Protein AF-A0AAD3CLT8-F1 (afdb_monomer_lite)

Organism: NCBI:txid426638

Foldseek 3Di:
DDDDDDPVPPPPPPPPPDPPWDWDADPQRDIATNPWDWDFDDPQKDFPDPSDGTATDQLDPSDPDPWGFAARRSPFIFPEFQEDDPPDDSVLRNLGTARQFYQPHRDYQDPVRDDDRPATDHDPQFDDSRSHYGPPGDMDRRPPPPPPCPVVVVVVVVVVVVVVVVVVVVVVVVVVVPPPPDDDDDDDDDDDDD

Sequence (194 aa):
MKSYLPIAFLFTILSKLSSAQATKTCPDGNICYNGSICTKIDNGYTSKIEGRQYRCDCSYELTSGSDFYAGYGCEFAAEDYCYDGVYATTEEKSNAICTNGKCIENIYAEEDGKFEFKGCECEDGYEGDFCEFEAGKGIIKKNKKNTSGRDFAIALPVVGLVVVGAFYWNKRRKSSSQNDSSPAVEMKEEAEII

Radius of gyration: 36.59 Å; chains: 1; bounding box: 72×125×84 Å

Secondary structure (DSSP, 8-state):
------GGGSSSSSTT-------EE-TTS-EE-TT-EEEE--TTEE-SSTT--EEEETT---SSSS--EESSSS-EEPSEE-B--TT--HHHHHTSEESSEEESSPBP--TT-------EEEPTTEESSSS-EETTTS-EE-------GGGHHHHHHHHHHHHHHHHHHHHHHHHHTTS--PPP----------

pLDDT: mean 78.8, std 15.63, range [43.66, 97.69]

InterPro domains:
  IPR000742 EGF-like domain [PS00022] (120-131)
  IPR000742 EGF-like domain [PS01186] (120-131)

Structure (mmCIF, N/CA/C/O backbone):
data_AF-A0AAD3CLT8-F1
#
_entry.id   AF-A0AAD3CLT8-F1
#
loop_
_atom_site.group_PDB
_atom_site.id
_atom_site.type_symbol
_atom_site.label_atom_id
_atom_site.label_alt_id
_atom_site.label_comp_id
_atom_site.label_asym_id
_atom_site.label_entity_id
_atom_site.label_seq_id
_atom_site.pdbx_PDB_ins_code
_atom_site.Cartn_x
_atom_site.Cartn_y
_atom_site.Cartn_z
_atom_site.occupancy
_atom_site.B_iso_or_equiv
_atom_site.auth_seq_id
_atom_site.auth_comp_id
_atom_site.auth_asym_id
_atom_site.auth_atom_id
_atom_site.pdbx_PDB_model_num
ATOM 1 N N . MET A 1 1 ? 36.451 -52.757 -9.669 1.00 43.66 1 MET A N 1
ATOM 2 C CA . MET A 1 1 ? 35.640 -51.665 -10.247 1.00 43.66 1 MET A CA 1
ATOM 3 C C . MET A 1 1 ? 35.416 -50.648 -9.136 1.00 43.66 1 MET A C 1
ATOM 5 O O . MET A 1 1 ? 34.889 -51.033 -8.103 1.00 43.66 1 MET A O 1
ATOM 9 N N . LYS A 1 2 ? 35.962 -49.430 -9.260 1.00 46.72 2 LYS A N 1
ATOM 10 C CA . LYS A 1 2 ? 35.893 -48.381 -8.227 1.00 46.72 2 LYS A CA 1
ATOM 11 C C . LYS A 1 2 ? 34.712 -47.463 -8.542 1.00 46.72 2 LYS A C 1
ATOM 13 O O . LYS A 1 2 ? 34.748 -46.760 -9.546 1.00 46.72 2 LYS A O 1
ATOM 18 N N . SER A 1 3 ? 33.680 -47.510 -7.707 1.00 51.34 3 SER A N 1
ATOM 19 C CA . SER A 1 3 ? 32.488 -46.667 -7.814 1.00 51.34 3 SER A CA 1
ATOM 20 C C . SER A 1 3 ? 32.762 -45.312 -7.164 1.00 51.34 3 SER A C 1
ATOM 22 O O . SER A 1 3 ? 32.888 -45.224 -5.945 1.00 51.34 3 SER A O 1
ATOM 24 N N . TYR A 1 4 ? 32.884 -44.265 -7.975 1.00 57.53 4 TYR A N 1
ATOM 25 C CA . TYR A 1 4 ? 32.964 -42.883 -7.507 1.00 57.53 4 TYR A CA 1
ATOM 26 C C . TYR A 1 4 ? 31.539 -42.327 -7.398 1.00 57.53 4 TYR A C 1
ATOM 28 O O . TYR A 1 4 ? 30.887 -42.105 -8.415 1.00 57.53 4 TYR A O 1
ATOM 36 N N . LEU A 1 5 ? 31.041 -42.129 -6.173 1.00 56.72 5 LEU A N 1
ATOM 37 C CA . LEU A 1 5 ? 29.837 -41.326 -5.943 1.00 56.72 5 LEU A CA 1
ATOM 38 C C . LEU A 1 5 ? 30.188 -39.840 -6.154 1.00 56.72 5 LEU A C 1
ATOM 40 O O . LEU A 1 5 ? 31.156 -39.366 -5.551 1.00 56.72 5 LEU A O 1
ATOM 44 N N . PRO A 1 6 ? 29.436 -39.083 -6.972 1.00 57.56 6 PRO A N 1
ATOM 45 C CA . PRO A 1 6 ? 29.707 -37.670 -7.188 1.00 57.56 6 PRO A CA 1
ATOM 46 C C . PRO A 1 6 ? 29.325 -36.849 -5.947 1.00 57.56 6 PRO A C 1
ATOM 48 O O . PRO A 1 6 ? 28.158 -36.730 -5.586 1.00 57.56 6 PRO A O 1
ATOM 51 N N . ILE A 1 7 ? 30.329 -36.217 -5.333 1.00 58.50 7 ILE A N 1
ATOM 52 C CA . ILE A 1 7 ? 30.229 -35.279 -4.194 1.00 58.50 7 ILE A CA 1
ATOM 53 C C . ILE A 1 7 ? 29.437 -33.994 -4.556 1.00 58.50 7 ILE A C 1
ATOM 55 O O . ILE A 1 7 ? 29.128 -33.171 -3.700 1.00 58.50 7 ILE A O 1
ATOM 59 N N . ALA A 1 8 ? 29.022 -33.836 -5.816 1.00 55.00 8 ALA A N 1
ATOM 60 C CA . ALA A 1 8 ? 28.318 -32.659 -6.327 1.00 55.00 8 ALA A CA 1
ATOM 61 C C . ALA A 1 8 ? 26.874 -32.472 -5.807 1.00 55.00 8 ALA A C 1
ATOM 63 O O . ALA A 1 8 ? 26.297 -31.412 -6.023 1.00 55.00 8 ALA A O 1
ATOM 64 N N . PHE A 1 9 ? 26.283 -33.449 -5.110 1.00 52.75 9 PHE A N 1
ATOM 65 C CA . PHE A 1 9 ? 24.891 -33.362 -4.634 1.00 52.75 9 PHE A CA 1
ATOM 66 C C . PHE A 1 9 ? 24.711 -32.813 -3.207 1.00 52.75 9 PHE A C 1
ATOM 68 O O . PHE A 1 9 ? 23.579 -32.638 -2.767 1.00 52.75 9 PHE A O 1
ATOM 75 N N . LEU A 1 10 ? 25.793 -32.519 -2.476 1.00 52.78 10 LEU A N 1
ATOM 76 C CA . LEU A 1 10 ? 25.708 -32.070 -1.074 1.00 52.78 10 LEU A CA 1
ATOM 77 C C . LEU A 1 10 ? 25.702 -30.542 -0.882 1.00 52.78 10 LEU A C 1
ATOM 79 O O . LEU A 1 10 ? 25.451 -30.081 0.227 1.00 52.78 10 LEU A O 1
ATOM 83 N N . PHE A 1 11 ? 25.911 -29.746 -1.938 1.00 52.09 11 PHE A N 1
ATOM 84 C CA . PHE A 1 11 ? 25.940 -28.276 -1.839 1.00 52.09 11 PHE A CA 1
ATOM 85 C C . PHE A 1 11 ? 24.619 -27.570 -2.185 1.00 52.09 11 PHE A C 1
ATOM 87 O O . PHE A 1 11 ? 24.480 -26.385 -1.903 1.00 52.09 11 PHE A O 1
ATOM 94 N N . THR A 1 12 ? 23.615 -28.265 -2.724 1.00 52.53 12 THR A N 1
ATOM 95 C CA . THR A 1 12 ? 22.318 -27.658 -3.094 1.00 52.53 12 THR A CA 1
ATOM 96 C C . THR A 1 12 ? 21.308 -27.553 -1.947 1.00 52.53 12 THR A C 1
ATOM 98 O O . THR A 1 12 ? 20.260 -26.940 -2.125 1.00 52.53 12 THR A O 1
ATOM 101 N N . ILE A 1 13 ? 21.592 -28.113 -0.766 1.00 56.03 13 ILE A N 1
ATOM 102 C CA . ILE A 1 13 ? 20.629 -28.147 0.355 1.00 56.03 13 ILE A CA 1
ATOM 103 C C . ILE A 1 13 ? 20.851 -26.994 1.361 1.00 56.03 13 ILE A C 1
ATOM 105 O O . ILE A 1 13 ? 19.955 -26.672 2.134 1.00 56.03 13 ILE A O 1
ATOM 109 N N . LEU A 1 14 ? 21.997 -26.302 1.323 1.00 52.53 14 LEU A N 1
ATOM 110 C CA . LEU A 1 14 ? 22.353 -25.264 2.309 1.00 52.53 14 LEU A CA 1
ATOM 111 C C . LEU A 1 14 ? 21.969 -23.824 1.922 1.00 52.53 14 LEU A C 1
ATOM 113 O O . LEU A 1 14 ? 22.052 -22.935 2.764 1.00 52.53 14 LEU A O 1
ATOM 117 N N . SER A 1 15 ? 21.496 -23.573 0.698 1.00 53.34 15 SER A N 1
ATOM 118 C CA . SER A 1 15 ? 21.133 -22.218 0.238 1.00 53.34 15 SER A CA 1
ATOM 119 C C . SER A 1 15 ? 19.735 -21.761 0.667 1.00 53.34 15 SER A C 1
ATOM 121 O O . SER A 1 15 ? 19.393 -20.600 0.478 1.00 53.34 15 SER A O 1
ATOM 123 N N . LYS A 1 16 ? 18.916 -22.642 1.255 1.00 51.25 16 LYS A N 1
ATOM 124 C CA . LYS A 1 16 ? 17.605 -22.282 1.822 1.00 51.25 16 LYS A CA 1
ATOM 125 C C . LYS A 1 16 ? 17.700 -21.896 3.301 1.00 51.25 16 LYS A C 1
ATOM 127 O O . LYS A 1 16 ? 16.772 -22.168 4.062 1.00 51.25 16 LYS A O 1
ATOM 132 N N . LEU A 1 17 ? 18.813 -21.291 3.730 1.00 53.03 17 LEU A N 1
ATOM 133 C CA . LEU A 1 17 ? 18.853 -20.624 5.028 1.00 53.03 17 LEU A CA 1
ATOM 134 C C . LEU A 1 17 ? 17.887 -19.440 4.958 1.00 53.03 17 LEU A C 1
ATOM 136 O O . LEU A 1 17 ? 18.214 -18.372 4.453 1.00 53.03 17 LEU A O 1
ATOM 140 N N . SER A 1 18 ? 16.666 -19.728 5.406 1.00 52.47 18 SER A N 1
ATOM 141 C CA . SER A 1 18 ? 15.574 -18.826 5.727 1.00 52.47 18 SER A CA 1
ATOM 142 C C . SER A 1 18 ? 16.116 -17.455 6.104 1.00 52.47 18 SER A C 1
ATOM 144 O O . SER A 1 18 ? 16.603 -17.273 7.221 1.00 52.47 18 SER A O 1
ATOM 146 N N . SER A 1 19 ? 16.014 -16.496 5.182 1.00 58.34 19 SER A N 1
ATOM 147 C CA . SER A 1 19 ? 16.036 -15.090 5.560 1.00 58.34 19 SER A CA 1
ATOM 148 C C . SER A 1 19 ? 14.944 -14.949 6.613 1.00 58.34 19 SER A C 1
ATOM 150 O O . SER A 1 19 ? 13.769 -15.165 6.315 1.00 58.34 19 SER A O 1
ATOM 152 N N . ALA A 1 20 ? 15.333 -14.767 7.875 1.00 60.19 20 ALA A N 1
ATOM 153 C CA . ALA A 1 20 ? 14.386 -14.518 8.944 1.00 60.19 20 ALA A CA 1
ATOM 154 C C . ALA A 1 20 ? 13.733 -13.181 8.601 1.00 60.19 20 ALA A C 1
ATOM 156 O O . ALA A 1 20 ? 14.325 -12.128 8.833 1.00 60.19 20 ALA A O 1
ATOM 157 N N . GLN A 1 21 ? 12.570 -13.239 7.948 1.00 73.75 21 GLN A N 1
ATOM 158 C CA . GLN A 1 21 ? 11.841 -12.047 7.548 1.00 73.75 21 GLN A CA 1
ATOM 159 C C . GLN A 1 21 ? 11.619 -11.214 8.806 1.00 73.75 21 GLN A C 1
ATOM 161 O O . GLN A 1 21 ? 11.124 -11.716 9.817 1.00 73.75 21 GLN A O 1
ATOM 166 N N . ALA A 1 22 ? 12.044 -9.954 8.769 1.00 85.25 22 ALA A N 1
ATOM 167 C CA . ALA A 1 22 ? 11.845 -9.054 9.887 1.00 85.25 22 ALA A CA 1
ATOM 168 C C . ALA A 1 22 ? 10.336 -8.854 10.077 1.00 85.25 22 ALA A C 1
ATOM 170 O O . ALA A 1 22 ? 9.676 -8.248 9.236 1.00 85.25 22 ALA A O 1
ATOM 171 N N . THR A 1 23 ? 9.783 -9.388 11.163 1.00 92.25 23 THR A N 1
ATOM 172 C CA . THR A 1 23 ? 8.369 -9.216 11.509 1.00 92.25 23 THR A CA 1
ATOM 173 C C . THR A 1 23 ? 8.206 -8.210 12.637 1.00 92.25 23 THR A C 1
ATOM 175 O O . THR A 1 23 ? 8.978 -8.218 13.598 1.00 92.25 23 THR A O 1
ATOM 178 N N . LYS A 1 24 ? 7.155 -7.396 12.572 1.00 94.44 24 LYS A N 1
ATOM 179 C CA . LYS A 1 24 ? 6.779 -6.426 13.599 1.00 94.44 24 LYS A CA 1
ATOM 180 C C . LYS A 1 24 ? 5.295 -6.553 13.921 1.00 94.44 24 LYS A C 1
ATOM 182 O O . LYS A 1 24 ? 4.457 -6.459 13.033 1.00 94.44 24 LYS A O 1
ATOM 187 N N . THR A 1 25 ? 4.960 -6.730 15.194 1.00 97.12 25 THR A N 1
ATOM 188 C CA . THR A 1 25 ? 3.565 -6.726 15.656 1.00 97.12 25 THR A CA 1
ATOM 189 C C . THR A 1 25 ? 3.125 -5.298 15.991 1.00 97.12 25 THR A C 1
ATOM 191 O O . THR A 1 25 ? 3.821 -4.576 16.708 1.00 97.12 25 THR A O 1
ATOM 194 N N . CYS A 1 26 ? 1.976 -4.881 15.468 1.00 96.69 26 CYS A N 1
ATOM 195 C CA . CYS A 1 26 ? 1.352 -3.588 15.722 1.00 96.69 26 CYS A CA 1
ATOM 196 C C . CYS A 1 26 ? 0.579 -3.576 17.054 1.00 96.69 26 CYS A C 1
ATOM 198 O O . CYS A 1 26 ? 0.248 -4.637 17.584 1.00 96.69 26 CYS A O 1
ATOM 200 N N . PRO A 1 27 ? 0.243 -2.393 17.607 1.00 97.25 27 PRO A N 1
ATOM 201 C CA . PRO A 1 27 ? -0.489 -2.296 18.876 1.00 97.25 27 PRO A CA 1
ATOM 202 C C . PRO A 1 27 ? -1.881 -2.948 18.885 1.00 97.25 27 PRO A C 1
ATOM 204 O O . PRO A 1 27 ? -2.384 -3.277 19.953 1.00 97.25 27 PRO A O 1
ATOM 207 N N . ASP A 1 28 ? -2.499 -3.141 17.719 1.00 95.31 28 ASP A N 1
ATOM 208 C CA . ASP A 1 28 ? -3.773 -3.852 17.544 1.00 95.31 28 ASP A CA 1
ATOM 209 C C . ASP A 1 28 ? -3.606 -5.368 17.322 1.00 95.31 28 ASP A C 1
ATOM 211 O O . ASP A 1 28 ? -4.581 -6.065 17.057 1.00 95.31 28 ASP A O 1
ATOM 215 N N . GLY A 1 29 ? -2.378 -5.889 17.426 1.00 95.44 29 GLY A N 1
ATOM 216 C CA . GLY A 1 29 ? -2.052 -7.302 17.231 1.00 95.44 29 GLY A CA 1
ATOM 217 C C . GLY A 1 29 ? -1.799 -7.708 15.777 1.00 95.44 29 GLY A C 1
ATOM 218 O O . GLY A 1 29 ? -1.401 -8.847 15.541 1.00 95.44 29 GLY A O 1
ATOM 219 N N . ASN A 1 30 ? -1.977 -6.806 14.803 1.00 94.06 30 ASN A N 1
ATOM 220 C CA . ASN A 1 30 ? -1.665 -7.094 13.403 1.00 94.06 30 ASN A CA 1
ATOM 221 C C . ASN A 1 30 ? -0.157 -7.335 13.202 1.00 94.06 30 ASN A C 1
ATOM 223 O O . ASN A 1 30 ? 0.661 -6.696 13.862 1.00 94.06 30 ASN A O 1
ATOM 227 N N . ILE A 1 31 ? 0.228 -8.221 12.281 1.00 95.44 31 ILE A N 1
ATOM 228 C CA . ILE A 1 31 ? 1.637 -8.524 11.989 1.00 95.44 31 ILE A CA 1
ATOM 229 C C . ILE A 1 31 ? 2.024 -7.896 10.648 1.00 95.44 31 ILE A C 1
ATOM 231 O O . ILE A 1 31 ? 1.324 -8.056 9.654 1.00 95.44 31 ILE A O 1
ATOM 235 N N . CYS A 1 32 ? 3.143 -7.180 10.653 1.00 94.62 32 CYS A N 1
ATOM 236 C CA . CYS A 1 32 ? 3.804 -6.590 9.500 1.00 94.62 32 CYS A CA 1
ATOM 237 C C . CYS A 1 32 ? 5.080 -7.388 9.196 1.00 94.62 32 CYS A C 1
ATOM 239 O O . CYS A 1 32 ? 5.903 -7.596 10.089 1.00 94.62 32 CYS A O 1
ATOM 241 N N . TYR A 1 33 ? 5.233 -7.863 7.967 1.00 92.81 33 TYR A N 1
ATOM 242 C CA . TYR A 1 33 ? 6.345 -8.671 7.468 1.00 92.81 33 TYR A CA 1
ATOM 243 C C . TYR A 1 33 ? 7.358 -7.799 6.715 1.00 92.81 33 TYR A C 1
ATOM 245 O O . TYR A 1 33 ? 7.112 -6.621 6.450 1.00 92.81 33 TYR A O 1
ATOM 253 N N . ASN A 1 34 ? 8.512 -8.375 6.378 1.00 90.12 34 ASN A N 1
ATOM 254 C CA . ASN A 1 34 ? 9.530 -7.752 5.521 1.00 90.12 34 ASN A CA 1
ATOM 255 C C . ASN A 1 34 ? 10.011 -6.370 6.007 1.00 90.12 34 ASN A C 1
ATOM 257 O O . ASN A 1 34 ? 10.331 -5.485 5.224 1.00 90.12 34 ASN A O 1
ATOM 261 N N . GLY A 1 35 ? 10.051 -6.177 7.328 1.00 88.75 35 GLY A N 1
ATOM 262 C CA . GLY A 1 35 ? 10.494 -4.932 7.957 1.00 88.75 35 GLY A CA 1
ATOM 263 C C . GLY A 1 35 ? 9.479 -3.787 7.896 1.00 88.75 35 GLY A C 1
ATOM 264 O O . GLY A 1 35 ? 9.771 -2.700 8.386 1.00 88.75 35 GLY A O 1
ATOM 265 N N . SER A 1 36 ? 8.283 -4.007 7.35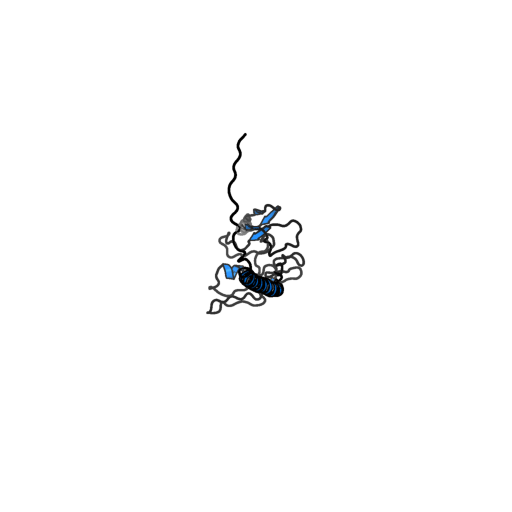3 1.00 90.00 36 SER A N 1
ATOM 266 C CA . SER A 1 36 ? 7.284 -2.947 7.196 1.00 90.00 36 SER A CA 1
ATOM 267 C C . SER A 1 36 ? 6.881 -2.274 8.518 1.00 90.00 36 SER A C 1
ATOM 269 O O . SER A 1 36 ? 6.945 -2.839 9.620 1.00 90.00 36 SER A O 1
ATOM 271 N N . ILE A 1 37 ? 6.476 -1.005 8.413 1.00 92.56 37 ILE A N 1
ATOM 272 C CA . ILE A 1 37 ? 6.171 -0.152 9.565 1.00 92.56 37 ILE A CA 1
ATOM 273 C C . ILE A 1 37 ? 4.663 -0.137 9.824 1.00 92.56 37 ILE A C 1
ATOM 275 O O . ILE A 1 37 ? 3.861 0.090 8.925 1.00 92.56 37 ILE A O 1
ATOM 279 N N . CYS A 1 38 ? 4.266 -0.330 11.083 1.00 94.38 38 CYS A N 1
ATOM 280 C CA . CYS A 1 38 ? 2.885 -0.135 11.520 1.00 94.38 38 CYS A CA 1
ATOM 281 C C . CYS A 1 38 ? 2.487 1.346 11.447 1.00 94.38 38 CYS A C 1
ATOM 283 O O . CYS A 1 38 ? 2.958 2.156 12.248 1.00 94.38 38 CYS A O 1
ATOM 285 N N . THR A 1 39 ? 1.552 1.669 10.562 1.00 93.56 39 THR A N 1
ATOM 286 C CA . THR A 1 39 ? 0.988 3.009 10.379 1.00 93.56 39 THR A CA 1
ATOM 287 C C . THR A 1 39 ? -0.474 3.000 10.802 1.00 93.56 39 THR A C 1
ATOM 289 O O . THR A 1 39 ? -1.234 2.107 10.434 1.00 93.56 39 THR A O 1
ATOM 292 N N . LYS A 1 40 ? -0.897 3.978 11.606 1.00 94.62 40 LYS A N 1
ATOM 293 C CA . LYS A 1 40 ? -2.291 4.061 12.060 1.00 94.62 40 LYS A CA 1
ATOM 294 C C . LYS A 1 40 ? -3.219 4.299 10.861 1.00 94.62 40 LYS A C 1
ATOM 296 O O . LYS A 1 40 ? -2.893 5.073 9.966 1.00 94.62 40 LYS A O 1
ATOM 301 N N . ILE A 1 41 ? -4.364 3.624 10.825 1.00 91.31 41 ILE A N 1
ATOM 302 C CA . ILE A 1 41 ? -5.385 3.843 9.796 1.00 91.31 41 ILE A CA 1
ATOM 303 C C . ILE A 1 41 ? -6.057 5.187 10.094 1.00 91.31 41 ILE A C 1
ATOM 305 O O . ILE A 1 41 ? -6.822 5.318 11.051 1.00 91.31 41 ILE A O 1
ATOM 309 N N . ASP A 1 42 ? -5.744 6.199 9.288 1.00 88.25 42 ASP A N 1
ATOM 310 C CA . ASP A 1 42 ? -6.328 7.531 9.420 1.00 88.25 42 ASP A CA 1
ATOM 311 C C . ASP A 1 42 ? -7.801 7.571 8.993 1.00 88.25 42 ASP A C 1
ATOM 313 O O . ASP A 1 42 ? -8.309 6.695 8.290 1.00 88.25 42 ASP A O 1
ATOM 317 N N . ASN A 1 43 ? -8.489 8.660 9.355 1.00 70.50 43 ASN A N 1
ATOM 318 C CA . ASN A 1 43 ? -9.929 8.865 9.148 1.00 70.50 43 ASN A CA 1
ATOM 319 C C . ASN A 1 43 ? -10.431 8.666 7.704 1.00 70.50 43 ASN A C 1
ATOM 321 O O . ASN A 1 43 ? -11.641 8.507 7.520 1.00 70.50 43 ASN A O 1
ATOM 325 N N . GLY A 1 44 ? -9.541 8.690 6.706 1.00 77.50 44 GLY A N 1
ATOM 326 C CA . GLY A 1 44 ? -9.848 8.488 5.288 1.00 77.50 44 GLY A CA 1
ATOM 327 C C . GLY A 1 44 ? -9.973 7.028 4.845 1.00 77.50 44 GLY A C 1
ATOM 328 O O . GLY A 1 44 ? -10.442 6.783 3.739 1.00 77.50 44 GLY A O 1
ATOM 329 N N . TYR A 1 45 ? -9.613 6.061 5.686 1.00 82.06 45 TYR A N 1
ATOM 330 C CA . TYR A 1 45 ? -9.657 4.639 5.350 1.00 82.06 45 TYR A CA 1
ATOM 331 C C . TYR A 1 45 ? -10.498 3.868 6.374 1.00 82.06 45 TYR A C 1
ATOM 333 O O . TYR A 1 45 ? -10.600 4.249 7.541 1.00 82.06 45 TYR A O 1
ATOM 341 N N . THR A 1 46 ? -11.131 2.783 5.935 1.00 85.12 46 THR A N 1
ATOM 342 C CA . THR A 1 46 ? -11.735 1.779 6.824 1.00 85.12 46 THR A CA 1
ATOM 343 C C . THR A 1 46 ? -11.238 0.406 6.442 1.00 85.12 46 THR A C 1
ATOM 345 O O . THR A 1 46 ? -11.352 0.015 5.279 1.00 85.12 46 THR A O 1
ATOM 348 N N . SER A 1 47 ? -10.744 -0.344 7.424 1.00 86.19 47 SER A N 1
ATOM 349 C CA . SER A 1 47 ? -10.588 -1.782 7.255 1.00 86.19 47 SER A CA 1
ATOM 350 C C . SER A 1 47 ? -11.958 -2.449 7.359 1.00 86.19 47 SER A C 1
ATOM 352 O O . SER A 1 47 ? -12.772 -2.062 8.197 1.00 86.19 47 SER A O 1
ATOM 354 N N . LYS A 1 48 ? -12.206 -3.454 6.516 1.00 87.44 48 LYS A N 1
ATOM 355 C CA . LYS A 1 48 ? -13.355 -4.357 6.671 1.00 87.44 48 LYS A CA 1
ATOM 356 C C . LYS A 1 48 ? -13.152 -5.348 7.827 1.00 87.44 48 LYS A C 1
ATOM 358 O O . LYS A 1 48 ? -14.105 -5.995 8.246 1.00 87.44 48 LYS A O 1
ATOM 363 N N . ILE A 1 49 ? -11.924 -5.464 8.340 1.00 86.88 49 ILE A N 1
ATOM 364 C CA . ILE A 1 49 ? -11.578 -6.325 9.471 1.00 86.88 49 ILE A CA 1
ATOM 365 C C . ILE A 1 49 ? -11.887 -5.563 10.763 1.00 86.88 49 ILE A C 1
ATOM 367 O O . ILE A 1 49 ? -11.299 -4.514 11.039 1.00 86.88 49 ILE A O 1
ATOM 371 N N . GLU A 1 50 ? -12.827 -6.090 11.544 1.00 89.56 50 GLU A N 1
ATOM 372 C CA . GLU A 1 50 ? -13.241 -5.496 12.813 1.00 89.56 50 GLU A CA 1
ATOM 373 C C . GLU A 1 50 ? -12.062 -5.404 13.796 1.00 89.56 50 GLU A C 1
ATOM 375 O O . GLU A 1 50 ? -11.244 -6.316 13.906 1.00 89.56 50 GLU A O 1
ATOM 380 N N . GLY A 1 51 ? -11.955 -4.274 14.500 1.00 89.62 51 GLY A N 1
ATOM 381 C CA . GLY A 1 51 ? -10.913 -4.042 15.507 1.00 89.62 51 GLY A CA 1
ATOM 382 C C . GLY A 1 51 ? -9.554 -3.597 14.959 1.00 89.62 51 GLY A C 1
ATOM 383 O O . GLY A 1 51 ? -8.699 -3.191 15.745 1.00 89.62 51 GLY A O 1
ATOM 384 N N . ARG A 1 52 ? -9.353 -3.590 13.636 1.00 91.12 52 ARG A N 1
ATOM 385 C CA . ARG A 1 52 ? -8.079 -3.180 13.038 1.00 91.12 52 ARG A CA 1
ATOM 386 C C . ARG A 1 52 ? -7.896 -1.662 13.051 1.00 91.12 52 ARG A C 1
ATOM 388 O O . ARG A 1 52 ? -8.711 -0.920 12.504 1.00 91.12 52 ARG A O 1
ATOM 395 N N . GLN A 1 53 ? -6.796 -1.205 13.641 1.00 93.94 53 GLN A N 1
ATOM 396 C CA . GLN A 1 53 ? -6.450 0.213 13.800 1.00 93.94 53 GLN A CA 1
ATOM 397 C C . GLN A 1 53 ? -5.149 0.595 13.085 1.00 93.94 53 GLN A C 1
ATOM 399 O O . GLN A 1 53 ? -4.892 1.786 12.902 1.00 93.94 53 GLN A O 1
ATOM 404 N N . TYR A 1 54 ? -4.344 -0.385 12.670 1.00 94.62 54 TYR A N 1
ATOM 405 C CA . TYR A 1 54 ? -3.068 -0.194 11.990 1.00 94.62 54 TYR A CA 1
ATOM 406 C C . TYR A 1 54 ? -3.027 -0.942 10.646 1.00 94.62 54 TYR A C 1
ATOM 408 O O . TYR A 1 54 ? -3.594 -2.024 10.467 1.00 94.62 54 TYR A O 1
ATOM 416 N N . ARG A 1 55 ? -2.334 -0.340 9.679 1.00 92.81 55 ARG A N 1
ATOM 417 C CA . ARG A 1 55 ? -1.932 -0.935 8.400 1.00 92.81 55 ARG A CA 1
ATOM 418 C C . ARG A 1 55 ? -0.411 -1.043 8.344 1.00 92.81 55 ARG A C 1
ATOM 420 O O . ARG A 1 55 ? 0.274 -0.273 9.016 1.00 92.81 55 ARG A O 1
ATOM 427 N N . CYS A 1 56 ? 0.104 -1.966 7.547 1.00 92.62 56 CYS A N 1
ATOM 428 C CA . CYS A 1 56 ? 1.535 -2.060 7.293 1.00 92.62 56 CYS A CA 1
ATOM 429 C C . CYS A 1 56 ? 1.901 -1.157 6.115 1.00 92.62 56 CYS A C 1
ATOM 431 O O . CYS A 1 56 ? 1.209 -1.137 5.101 1.00 92.62 56 CYS A O 1
ATOM 433 N N . ASP A 1 57 ? 2.944 -0.356 6.288 1.00 91.44 57 ASP A N 1
ATOM 434 C CA . ASP A 1 57 ? 3.531 0.450 5.230 1.00 91.44 57 ASP A CA 1
ATOM 435 C C . ASP A 1 57 ? 4.600 -0.374 4.507 1.00 91.44 57 ASP A C 1
ATOM 437 O O . ASP A 1 57 ? 5.707 -0.564 5.022 1.00 91.44 57 ASP A O 1
ATOM 441 N N . CYS A 1 58 ? 4.226 -0.907 3.344 1.00 89.19 58 CYS A N 1
ATOM 442 C CA . CYS A 1 58 ? 5.076 -1.762 2.521 1.00 89.19 58 CYS A CA 1
ATOM 443 C C . CYS A 1 58 ? 6.033 -0.972 1.617 1.00 89.19 58 CYS A C 1
ATOM 445 O O . CYS A 1 58 ? 6.819 -1.576 0.898 1.00 89.19 58 CYS A O 1
ATOM 447 N N . SER A 1 59 ? 5.990 0.367 1.652 1.00 81.44 59 SER A N 1
ATOM 448 C CA . SER A 1 59 ? 6.867 1.220 0.837 1.00 81.44 59 SER A CA 1
ATOM 449 C C . SER A 1 59 ? 8.321 1.250 1.323 1.00 81.44 59 SER A C 1
ATOM 451 O O . SER A 1 59 ? 9.181 1.846 0.678 1.00 81.44 59 SER A O 1
ATOM 453 N N . TYR A 1 60 ? 8.611 0.636 2.474 1.00 65.81 60 TYR A N 1
ATOM 454 C CA . TYR A 1 60 ? 9.900 0.781 3.132 1.00 65.81 60 TYR A CA 1
ATOM 455 C C . TYR A 1 60 ? 10.984 -0.116 2.510 1.00 65.81 60 TYR A C 1
ATOM 457 O O . TYR A 1 60 ? 10.873 -1.340 2.508 1.00 65.81 60 TYR A O 1
ATOM 465 N N . GLU A 1 61 ? 12.081 0.512 2.078 1.00 57.78 61 GLU A N 1
ATOM 466 C CA . GLU A 1 61 ? 13.296 -0.065 1.470 1.00 57.78 61 GLU A CA 1
ATOM 467 C C . GLU A 1 61 ? 14.142 -0.930 2.445 1.00 57.78 61 GLU A C 1
ATOM 469 O O . GLU A 1 61 ? 15.372 -0.865 2.454 1.00 57.78 61 GLU A O 1
ATOM 474 N N . LEU A 1 62 ? 13.530 -1.701 3.354 1.00 51.12 62 LEU A N 1
ATOM 475 C CA . LEU A 1 62 ? 14.256 -2.300 4.492 1.00 51.12 62 LEU A CA 1
ATOM 476 C C . LEU A 1 62 ? 15.161 -3.478 4.140 1.00 51.12 62 LEU A C 1
ATOM 478 O O . LEU A 1 62 ? 15.910 -3.958 4.992 1.00 51.12 62 LEU A O 1
ATOM 482 N N . THR A 1 63 ? 15.162 -3.909 2.890 1.00 45.75 63 THR A N 1
ATOM 483 C CA . THR A 1 63 ? 16.084 -4.934 2.429 1.00 45.75 63 THR A CA 1
ATOM 484 C C . THR A 1 63 ? 16.760 -4.418 1.184 1.00 45.75 63 THR A C 1
ATOM 486 O O . THR A 1 63 ? 16.107 -3.888 0.299 1.00 45.75 63 THR A O 1
ATOM 489 N N . SER A 1 64 ? 18.077 -4.575 1.117 1.00 52.09 64 SER A N 1
ATOM 490 C CA . SER A 1 64 ? 18.948 -4.218 -0.006 1.00 52.09 64 SER A CA 1
ATOM 491 C C . SER A 1 64 ? 18.660 -5.019 -1.294 1.00 52.09 64 SER A C 1
ATOM 493 O O . SER A 1 64 ? 19.581 -5.348 -2.037 1.00 52.09 64 SER A O 1
ATOM 495 N N . GLY A 1 65 ? 17.402 -5.392 -1.519 1.00 60.75 65 GLY A N 1
ATOM 496 C CA . GLY A 1 65 ? 16.888 -6.185 -2.619 1.00 60.75 65 GLY A CA 1
ATOM 497 C C . GLY A 1 65 ? 15.817 -5.420 -3.390 1.00 60.75 65 GLY A C 1
ATOM 498 O O . GLY A 1 65 ? 15.206 -4.482 -2.890 1.00 60.75 65 GLY A O 1
ATOM 499 N N . SER A 1 66 ? 15.622 -5.834 -4.634 1.00 67.56 66 SER A N 1
ATOM 500 C CA . SER A 1 66 ? 14.663 -5.294 -5.601 1.00 67.56 66 SER A CA 1
ATOM 501 C C . SER A 1 66 ? 13.224 -5.772 -5.383 1.00 67.56 66 SER A C 1
ATOM 503 O O . SER A 1 66 ? 12.393 -5.579 -6.264 1.00 67.56 66 SER A O 1
ATOM 505 N N . ASP A 1 67 ? 12.945 -6.440 -4.264 1.00 85.81 67 ASP A N 1
ATOM 506 C CA . ASP A 1 67 ? 11.677 -7.127 -4.049 1.00 85.81 67 ASP A CA 1
ATOM 507 C C . ASP A 1 67 ? 10.694 -6.195 -3.351 1.00 85.81 67 ASP A C 1
ATOM 509 O O . ASP A 1 67 ? 10.947 -5.712 -2.243 1.00 85.81 67 ASP A O 1
ATOM 513 N N . PHE A 1 68 ? 9.559 -5.967 -3.999 1.00 88.50 68 PHE A N 1
ATOM 514 C CA . PHE A 1 68 ? 8.467 -5.190 -3.438 1.00 88.50 68 PHE A CA 1
ATOM 515 C C . PHE A 1 68 ? 7.398 -6.124 -2.879 1.00 88.50 68 PHE A C 1
ATOM 517 O O . PHE A 1 68 ? 7.216 -7.239 -3.366 1.00 88.50 68 PHE A O 1
ATOM 524 N N . TYR A 1 69 ? 6.694 -5.665 -1.848 1.00 91.31 69 TYR A N 1
ATOM 525 C CA . TYR A 1 69 ? 5.668 -6.447 -1.172 1.00 91.31 69 TYR A CA 1
ATOM 526 C C . TYR A 1 69 ? 4.383 -5.640 -1.039 1.00 91.31 69 TYR A C 1
ATOM 528 O O . TYR A 1 69 ? 4.422 -4.423 -0.869 1.00 91.31 69 TYR A O 1
ATOM 536 N N . ALA A 1 70 ? 3.247 -6.325 -1.049 1.00 92.69 70 ALA A N 1
ATOM 537 C CA . ALA A 1 70 ? 1.953 -5.742 -0.740 1.00 92.69 70 ALA A CA 1
ATOM 538 C C . ALA A 1 70 ? 1.128 -6.686 0.141 1.00 92.69 70 ALA A C 1
ATOM 540 O O . ALA A 1 70 ? 1.527 -7.808 0.463 1.00 92.69 70 ALA A O 1
ATOM 541 N N . GLY A 1 71 ? -0.017 -6.185 0.582 1.00 92.94 71 GLY A N 1
ATOM 542 C CA . GLY A 1 71 ? -0.990 -6.936 1.357 1.00 92.94 71 GLY A CA 1
ATOM 543 C C . GLY A 1 71 ? -1.231 -6.329 2.719 1.00 92.94 71 GLY A C 1
ATOM 544 O O . GLY A 1 71 ? -0.812 -5.212 3.035 1.00 92.94 71 GLY A O 1
ATOM 545 N N . TYR A 1 72 ? -1.949 -7.066 3.553 1.00 92.44 72 TYR A N 1
ATOM 546 C CA . TYR A 1 72 ? -2.324 -6.568 4.863 1.00 92.44 72 TYR A CA 1
ATOM 547 C C . TYR A 1 72 ? -1.148 -6.487 5.828 1.00 92.44 72 TYR A C 1
ATOM 549 O O . TYR A 1 72 ? -1.086 -5.573 6.654 1.00 92.44 72 TYR A O 1
ATOM 557 N N . GLY A 1 73 ? -0.262 -7.462 5.742 1.00 93.69 73 GLY A N 1
ATOM 558 C CA . GLY A 1 73 ? 0.996 -7.557 6.449 1.00 93.69 73 GLY A CA 1
ATOM 559 C C . GLY A 1 73 ? 2.210 -7.291 5.562 1.00 93.69 73 GLY A C 1
ATOM 560 O O . GLY A 1 73 ? 3.313 -7.440 6.066 1.00 93.69 73 GLY A O 1
ATOM 561 N N . CYS A 1 74 ? 2.059 -6.918 4.287 1.00 93.50 74 CYS A N 1
ATOM 562 C CA . CYS A 1 74 ? 3.152 -6.948 3.301 1.00 93.50 74 CYS A CA 1
ATOM 563 C C . CYS A 1 74 ? 3.700 -8.373 3.083 1.00 93.50 74 CYS A C 1
ATOM 565 O O . CYS A 1 74 ? 4.910 -8.588 3.023 1.00 93.50 74 CYS A O 1
ATOM 567 N N . GLU A 1 75 ? 2.803 -9.357 3.065 1.00 92.31 75 GLU A N 1
ATOM 568 C CA . GLU A 1 75 ? 3.078 -10.791 2.992 1.00 92.31 75 GLU A CA 1
ATOM 569 C C . GLU A 1 75 ? 3.257 -11.308 1.560 1.00 92.31 75 GLU A C 1
ATOM 571 O O . GLU A 1 75 ? 3.929 -12.322 1.365 1.00 92.31 75 GLU A O 1
ATOM 576 N N . PHE A 1 76 ? 2.692 -10.616 0.567 1.00 93.00 76 PHE A N 1
ATOM 577 C CA . PHE A 1 76 ? 2.762 -11.019 -0.833 1.00 93.00 76 PHE A CA 1
ATOM 578 C C . PHE A 1 76 ? 3.901 -10.284 -1.526 1.00 93.00 76 PHE A C 1
ATOM 580 O O . PHE A 1 76 ? 3.948 -9.056 -1.499 1.00 93.00 76 PHE A O 1
ATOM 587 N N . ALA A 1 77 ? 4.827 -11.030 -2.125 1.00 92.31 77 ALA A N 1
ATOM 588 C CA . ALA A 1 77 ? 5.856 -10.458 -2.985 1.00 92.31 77 ALA A CA 1
ATOM 589 C C . ALA A 1 77 ? 5.242 -10.059 -4.335 1.00 92.31 77 ALA A C 1
ATOM 591 O O . ALA A 1 77 ? 4.284 -10.682 -4.785 1.00 92.31 77 ALA A O 1
ATOM 592 N N . ALA A 1 78 ? 5.790 -9.031 -4.978 1.00 92.62 78 ALA A N 1
ATOM 593 C CA . ALA A 1 78 ? 5.421 -8.664 -6.337 1.00 92.62 78 ALA A CA 1
ATOM 594 C C . ALA A 1 78 ? 5.759 -9.805 -7.305 1.00 92.62 78 ALA A C 1
ATOM 596 O O . ALA A 1 78 ? 6.904 -10.259 -7.378 1.00 92.62 78 ALA A O 1
ATOM 597 N N . GLU A 1 79 ? 4.747 -10.260 -8.033 1.00 93.62 79 GLU A N 1
ATOM 598 C CA . GLU A 1 79 ? 4.861 -11.279 -9.074 1.00 93.62 79 GLU A CA 1
ATOM 599 C C . GLU A 1 79 ? 5.116 -10.645 -10.440 1.00 93.62 79 GLU A C 1
ATOM 601 O O . GLU A 1 79 ? 5.841 -11.216 -11.257 1.00 93.62 79 GLU A O 1
ATOM 606 N N . ASP A 1 80 ? 4.553 -9.454 -10.663 1.00 93.31 80 ASP A N 1
ATOM 607 C CA . ASP A 1 80 ? 4.682 -8.703 -11.905 1.00 93.31 80 ASP A CA 1
ATOM 608 C C . ASP A 1 80 ? 5.033 -7.233 -11.638 1.00 93.31 80 ASP A C 1
ATOM 610 O O . ASP A 1 80 ? 4.593 -6.629 -10.652 1.00 93.31 80 ASP A O 1
ATOM 614 N N . TYR A 1 81 ? 5.843 -6.662 -12.526 1.00 91.88 81 TYR A N 1
ATOM 615 C CA . TYR A 1 81 ? 6.382 -5.307 -12.419 1.00 91.88 81 TYR A CA 1
ATOM 616 C C . TYR A 1 81 ? 5.981 -4.514 -13.656 1.00 91.88 81 TYR A C 1
ATOM 618 O O . TYR A 1 81 ? 6.475 -4.762 -14.753 1.00 91.88 81 TYR A O 1
ATOM 626 N N . CYS A 1 82 ? 5.115 -3.521 -13.479 1.00 90.81 82 CYS A N 1
ATOM 627 C CA . CYS A 1 82 ? 4.446 -2.828 -14.580 1.00 90.81 82 CYS A CA 1
ATOM 628 C C . CYS A 1 82 ? 5.257 -1.663 -15.144 1.00 90.81 82 CYS A C 1
ATOM 630 O O . CYS A 1 82 ? 4.692 -0.747 -15.737 1.00 90.81 82 CYS A O 1
ATOM 632 N N . TYR A 1 83 ? 6.573 -1.663 -14.943 1.00 87.50 83 TYR A N 1
ATOM 633 C CA . TYR A 1 83 ? 7.471 -0.638 -15.452 1.00 87.50 83 TYR A CA 1
ATOM 634 C C . TYR A 1 83 ? 8.590 -1.276 -16.271 1.00 87.50 83 TYR A C 1
ATOM 636 O O . TYR A 1 83 ? 9.252 -2.216 -15.837 1.00 87.50 83 TYR A O 1
ATOM 644 N N . ASP A 1 84 ? 8.844 -0.709 -17.444 1.00 76.81 84 ASP A N 1
ATOM 645 C CA . ASP A 1 84 ? 9.970 -1.070 -18.301 1.00 76.81 84 ASP A CA 1
ATOM 646 C C . ASP A 1 84 ? 10.831 0.183 -18.492 1.00 76.81 84 ASP A C 1
ATOM 648 O O . ASP A 1 84 ? 10.653 0.982 -19.414 1.00 76.81 84 ASP A O 1
ATOM 652 N N . GLY A 1 85 ? 11.698 0.457 -17.513 1.00 66.00 85 GLY A N 1
ATOM 653 C CA . GLY A 1 85 ? 12.477 1.689 -17.515 1.00 66.00 85 GLY A CA 1
ATOM 654 C C . GLY A 1 85 ? 13.508 1.795 -16.398 1.00 66.00 85 GLY A C 1
ATOM 655 O O . GLY A 1 85 ? 13.224 1.592 -15.219 1.00 66.00 85 GLY A O 1
ATOM 656 N N . VAL A 1 86 ? 14.724 2.199 -16.774 1.00 69.12 86 VAL A N 1
ATOM 657 C CA . VAL A 1 86 ? 15.820 2.499 -15.834 1.00 69.12 86 VAL A CA 1
ATOM 658 C C . VAL A 1 86 ? 15.520 3.759 -15.007 1.00 69.12 86 VAL A C 1
ATOM 660 O O . VAL A 1 86 ? 16.037 3.907 -13.901 1.00 69.12 86 VAL A O 1
ATOM 663 N N . TYR A 1 87 ? 14.656 4.643 -15.517 1.00 73.00 87 TYR A N 1
ATOM 664 C CA . TYR A 1 87 ? 14.453 5.997 -14.997 1.00 73.00 87 TYR A CA 1
ATOM 665 C C . TYR A 1 87 ? 13.370 6.144 -13.924 1.00 73.00 87 TYR A C 1
ATOM 667 O O . TYR A 1 87 ? 13.284 7.214 -13.331 1.00 73.00 87 TYR A O 1
ATOM 675 N N . ALA A 1 88 ? 12.582 5.104 -13.635 1.00 70.94 88 ALA A N 1
ATOM 676 C CA . ALA A 1 88 ? 11.581 5.189 -12.573 1.00 70.94 88 ALA A CA 1
ATOM 677 C C . ALA A 1 88 ? 12.258 5.293 -11.193 1.00 70.94 88 ALA A C 1
ATOM 679 O O . ALA A 1 88 ? 13.173 4.522 -10.858 1.00 70.94 88 ALA A O 1
ATOM 680 N N . THR A 1 89 ? 11.805 6.256 -10.394 1.00 78.00 89 THR A N 1
ATOM 681 C CA . THR A 1 89 ? 12.213 6.435 -8.995 1.00 78.00 89 THR A CA 1
ATOM 682 C C . THR A 1 89 ? 11.748 5.252 -8.139 1.00 78.00 89 THR A C 1
ATOM 684 O O . THR A 1 89 ? 10.862 4.497 -8.540 1.00 78.00 89 THR A O 1
ATOM 687 N N . THR A 1 90 ? 12.332 5.050 -6.951 1.00 73.12 90 THR A N 1
ATOM 688 C CA . THR A 1 90 ? 11.907 3.945 -6.068 1.00 73.12 90 THR A CA 1
ATOM 689 C C . THR A 1 90 ? 10.432 4.052 -5.674 1.00 73.12 90 THR A C 1
ATOM 691 O O . THR A 1 90 ? 9.754 3.035 -5.565 1.00 73.12 90 THR A O 1
ATOM 694 N N . GLU A 1 91 ? 9.924 5.276 -5.507 1.00 75.69 91 GLU A N 1
ATOM 695 C CA . GLU A 1 91 ? 8.516 5.531 -5.188 1.00 75.69 91 GLU A CA 1
ATOM 696 C C . GLU A 1 91 ? 7.592 5.182 -6.360 1.00 75.69 91 GLU A C 1
ATOM 698 O O . GLU A 1 91 ? 6.539 4.588 -6.167 1.00 75.69 91 GLU A O 1
ATOM 703 N N . GLU A 1 92 ? 7.978 5.488 -7.597 1.00 75.44 92 GLU A N 1
ATOM 704 C CA . GLU A 1 92 ? 7.188 5.081 -8.765 1.00 75.44 92 GLU A CA 1
ATOM 705 C C . GLU A 1 92 ? 7.205 3.563 -8.938 1.00 75.44 92 GLU A C 1
ATOM 707 O O . GLU A 1 92 ? 6.163 2.966 -9.189 1.00 75.44 92 GLU A O 1
ATOM 712 N N . LYS A 1 93 ? 8.362 2.927 -8.718 1.00 74.50 93 LYS A N 1
ATOM 713 C CA . LYS A 1 93 ? 8.506 1.467 -8.792 1.00 74.50 93 LYS A CA 1
ATOM 714 C C . LYS A 1 93 ? 7.652 0.746 -7.755 1.00 74.50 93 LYS A C 1
ATOM 716 O O . LYS A 1 93 ? 7.022 -0.247 -8.100 1.00 74.50 93 LYS A O 1
ATOM 721 N N . SER A 1 94 ? 7.580 1.244 -6.517 1.00 75.62 94 SER A N 1
ATOM 722 C CA . SER A 1 94 ? 6.732 0.637 -5.479 1.00 75.62 94 SER A CA 1
ATOM 723 C C . SER A 1 94 ? 5.237 0.793 -5.756 1.00 75.62 94 SER A C 1
ATOM 725 O O . SER A 1 94 ? 4.445 -0.015 -5.279 1.00 75.62 94 SER A O 1
ATOM 727 N N . ASN A 1 95 ? 4.856 1.785 -6.562 1.00 82.31 95 ASN A N 1
ATOM 728 C CA . ASN A 1 95 ? 3.477 2.042 -6.974 1.00 82.31 95 ASN A CA 1
ATOM 729 C C . ASN A 1 95 ? 3.095 1.357 -8.302 1.00 82.31 95 ASN A C 1
ATOM 731 O O . ASN A 1 95 ? 2.061 1.688 -8.880 1.00 82.31 95 ASN A O 1
ATOM 735 N N . ALA A 1 96 ? 3.919 0.436 -8.805 1.00 89.19 96 ALA A N 1
ATOM 736 C CA . ALA A 1 96 ? 3.817 -0.134 -10.149 1.00 89.19 96 ALA A CA 1
ATOM 737 C C . ALA A 1 96 ? 3.948 -1.663 -10.160 1.00 89.19 96 ALA A C 1
ATOM 739 O O . ALA A 1 96 ? 4.595 -2.224 -11.044 1.00 89.19 96 ALA A O 1
ATOM 740 N N . ILE A 1 97 ? 3.404 -2.338 -9.150 1.00 93.06 97 ILE A N 1
ATOM 741 C CA . ILE A 1 97 ? 3.592 -3.779 -8.935 1.00 93.06 97 ILE A CA 1
ATOM 742 C C . ILE A 1 97 ? 2.254 -4.506 -8.850 1.00 93.06 97 ILE A C 1
ATOM 744 O O . ILE A 1 97 ? 1.281 -3.948 -8.360 1.00 93.06 97 ILE A O 1
ATOM 748 N N . CYS A 1 98 ? 2.218 -5.776 -9.241 1.00 95.56 98 CYS A N 1
ATOM 749 C CA . CYS A 1 98 ? 1.082 -6.665 -9.002 1.00 95.56 98 CYS A CA 1
ATOM 750 C C . CYS A 1 98 ? 1.549 -7.866 -8.174 1.00 95.56 98 CYS A C 1
ATOM 752 O O . CYS A 1 98 ? 2.583 -8.460 -8.473 1.00 95.56 98 CYS A O 1
ATOM 754 N N . THR A 1 99 ? 0.816 -8.210 -7.110 1.00 95.44 99 THR A N 1
ATOM 755 C CA . THR A 1 99 ? 1.222 -9.286 -6.177 1.00 95.44 99 THR A CA 1
ATOM 756 C C . THR A 1 99 ? 0.492 -10.611 -6.361 1.00 95.44 99 THR A C 1
ATOM 758 O O . THR A 1 99 ? 1.056 -11.643 -6.039 1.00 95.44 99 THR A O 1
ATOM 761 N N . ASN A 1 100 ? -0.744 -10.592 -6.856 1.00 96.31 100 ASN A N 1
ATOM 762 C CA . ASN A 1 100 ? -1.531 -11.791 -7.175 1.00 96.31 100 ASN A CA 1
ATOM 763 C C . ASN A 1 100 ? -2.309 -11.516 -8.470 1.00 96.31 100 ASN A C 1
ATOM 765 O O . ASN A 1 100 ? -3.542 -11.424 -8.491 1.00 96.31 100 ASN A O 1
ATOM 769 N N . GLY A 1 101 ? -1.574 -11.196 -9.531 1.00 96.19 101 GLY A N 1
ATOM 770 C CA . GLY A 1 101 ? -2.147 -10.679 -10.766 1.00 96.19 101 GLY A CA 1
ATOM 771 C C . GLY A 1 101 ? -1.092 -10.188 -11.740 1.00 96.19 101 GLY A C 1
ATOM 772 O O . GLY A 1 101 ? 0.107 -10.247 -11.472 1.00 96.19 101 GLY A O 1
ATOM 773 N N . LYS A 1 102 ? -1.559 -9.682 -12.879 1.00 97.12 102 LYS A N 1
ATOM 774 C CA . LYS A 1 102 ? -0.697 -9.213 -13.967 1.00 97.12 102 LYS A CA 1
ATOM 775 C C . LYS A 1 102 ? -0.910 -7.747 -14.261 1.00 97.12 102 LYS A C 1
ATOM 777 O O . LYS A 1 102 ? -2.003 -7.216 -14.066 1.00 97.12 102 LYS A O 1
ATOM 782 N N . CYS A 1 103 ? 0.121 -7.107 -14.781 1.00 95.81 103 CYS A N 1
ATOM 783 C CA . CYS A 1 103 ? 0.015 -5.748 -15.279 1.00 95.81 103 CYS A CA 1
ATOM 784 C C . CYS A 1 103 ? -0.960 -5.693 -16.459 1.00 95.81 103 CYS A C 1
ATOM 786 O O . CYS A 1 103 ? -0.830 -6.461 -17.412 1.00 95.81 103 CYS A O 1
ATOM 788 N N . ILE A 1 104 ? -1.921 -4.764 -16.416 1.00 95.31 104 ILE A N 1
ATOM 789 C CA . ILE A 1 104 ? -2.822 -4.529 -17.558 1.00 95.31 104 ILE A CA 1
ATOM 790 C C . ILE A 1 104 ? -2.018 -4.007 -18.755 1.00 95.31 104 ILE A C 1
ATOM 792 O O . ILE A 1 104 ? -2.252 -4.395 -19.898 1.00 95.31 104 ILE A O 1
ATOM 796 N N . GLU A 1 105 ? -1.057 -3.126 -18.481 1.00 91.50 105 GLU A N 1
ATOM 797 C CA . GLU A 1 105 ? -0.163 -2.547 -19.472 1.00 91.50 105 GLU A CA 1
ATOM 798 C C . GLU A 1 105 ? 1.207 -2.288 -18.839 1.00 91.50 105 GLU A C 1
ATOM 800 O O . GLU A 1 105 ? 1.297 -1.864 -17.683 1.00 91.50 105 GLU A O 1
ATOM 805 N N . ASN A 1 106 ? 2.270 -2.543 -19.604 1.00 85.38 106 ASN A N 1
ATOM 806 C CA . ASN A 1 106 ? 3.623 -2.170 -19.209 1.00 85.38 106 ASN A CA 1
ATOM 807 C C . ASN A 1 106 ? 3.831 -0.686 -19.474 1.00 85.38 106 ASN A C 1
ATOM 809 O O . ASN A 1 106 ? 3.578 -0.198 -20.575 1.00 85.38 106 ASN A O 1
ATOM 813 N N . ILE A 1 107 ? 4.324 0.024 -18.469 1.00 81.19 107 ILE A N 1
ATOM 814 C CA . ILE A 1 107 ? 4.495 1.466 -18.535 1.00 81.19 107 ILE A CA 1
ATOM 815 C C . ILE A 1 107 ? 5.940 1.765 -18.908 1.00 81.19 107 ILE A C 1
ATOM 817 O O . ILE A 1 107 ? 6.885 1.359 -18.226 1.00 81.19 107 ILE A O 1
ATOM 821 N N . TYR A 1 108 ? 6.097 2.520 -19.988 1.00 79.38 108 TYR A N 1
ATOM 822 C CA . TYR A 1 108 ? 7.361 3.129 -20.365 1.00 79.38 108 TYR A CA 1
ATOM 823 C C . TYR A 1 108 ? 7.413 4.518 -19.743 1.00 79.38 108 TYR A C 1
ATOM 825 O O . TYR A 1 108 ? 6.455 5.280 -19.849 1.00 79.38 108 TYR A O 1
ATOM 833 N N . ALA A 1 109 ? 8.519 4.853 -19.080 1.00 72.00 109 ALA A N 1
ATOM 834 C CA . ALA A 1 109 ? 8.721 6.214 -18.602 1.00 72.00 109 ALA A CA 1
ATOM 835 C C . ALA A 1 109 ? 8.772 7.157 -19.817 1.00 72.00 109 ALA A C 1
ATOM 837 O O . ALA A 1 109 ? 9.723 7.101 -20.601 1.00 72.00 109 ALA A O 1
ATOM 838 N N . GLU A 1 110 ? 7.740 7.983 -19.997 1.00 72.25 110 GLU A N 1
ATOM 839 C CA . GLU A 1 110 ? 7.745 9.036 -21.011 1.00 72.25 110 GLU A CA 1
ATOM 840 C C . GLU A 1 110 ? 8.829 10.079 -20.679 1.00 72.25 110 GLU A C 1
ATOM 842 O O . GLU A 1 110 ? 9.222 10.248 -19.522 1.00 72.25 110 GLU A O 1
ATOM 847 N N . GLU A 1 111 ? 9.338 10.795 -21.691 1.00 71.06 111 GLU A N 1
ATOM 848 C CA . GLU A 1 111 ? 10.402 11.804 -21.511 1.00 71.06 111 GLU A CA 1
ATOM 849 C C . GLU A 1 111 ? 10.009 12.929 -20.537 1.00 71.06 111 GLU A C 1
ATOM 851 O O . GLU A 1 111 ? 10.878 13.605 -19.983 1.00 71.06 111 GLU A O 1
ATOM 856 N N . ASP A 1 112 ? 8.709 13.135 -20.313 1.00 77.12 112 ASP A N 1
ATOM 857 C CA . ASP A 1 112 ? 8.186 14.129 -19.379 1.00 77.12 112 ASP A CA 1
ATOM 858 C C . ASP A 1 112 ? 8.137 13.640 -17.919 1.00 77.12 112 ASP A C 1
ATOM 860 O O . ASP A 1 112 ? 7.775 14.413 -17.027 1.00 77.12 112 ASP A O 1
ATOM 864 N N . GLY A 1 113 ? 8.525 12.383 -17.673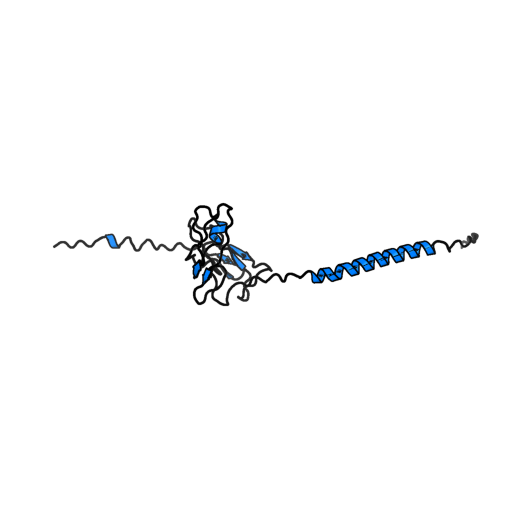 1.00 71.69 113 GLY A N 1
ATOM 865 C CA . GLY A 1 113 ? 8.594 11.771 -16.352 1.00 71.69 113 GLY A CA 1
ATOM 866 C C . GLY A 1 113 ? 7.232 11.510 -15.717 1.00 71.69 113 GLY A C 1
ATOM 867 O O . GLY A 1 113 ? 7.167 11.311 -14.507 1.00 71.69 113 GLY A O 1
ATOM 868 N N . LYS A 1 114 ? 6.129 11.544 -16.477 1.00 76.50 114 LYS A N 1
ATOM 869 C CA . LYS A 1 114 ? 4.822 11.194 -15.916 1.00 76.50 114 LYS A CA 1
ATOM 870 C C . LYS A 1 114 ? 4.625 9.688 -15.941 1.00 76.50 114 LYS A C 1
ATOM 872 O O . LYS A 1 114 ? 4.521 9.067 -16.992 1.00 76.50 114 LYS A O 1
ATOM 877 N N . PHE A 1 115 ? 4.521 9.119 -14.748 1.00 79.25 115 PHE A N 1
ATOM 878 C CA . PHE A 1 115 ? 4.185 7.723 -14.539 1.00 79.25 115 PHE A CA 1
ATOM 879 C C . PHE A 1 115 ? 2.694 7.591 -14.185 1.00 79.25 115 PHE A C 1
ATOM 881 O O . PHE A 1 115 ? 2.248 8.117 -13.163 1.00 79.25 115 PHE A O 1
ATOM 888 N N . GLU A 1 116 ? 1.908 6.906 -15.023 1.00 85.00 116 GLU A N 1
ATOM 889 C CA . GLU A 1 116 ? 0.498 6.609 -14.736 1.00 85.00 116 GLU A CA 1
ATOM 890 C C . GLU A 1 116 ? 0.266 5.098 -14.666 1.00 85.00 116 GLU A C 1
ATOM 892 O O . GLU A 1 116 ? 0.185 4.409 -15.683 1.00 85.00 116 GLU A O 1
ATOM 897 N N . PHE A 1 117 ? 0.114 4.587 -13.446 1.00 88.44 117 PHE A N 1
ATOM 898 C CA . PHE A 1 117 ? -0.217 3.189 -13.210 1.00 88.44 117 PHE A CA 1
ATOM 899 C C . PHE A 1 117 ? -1.655 2.864 -13.636 1.00 88.44 117 PHE A C 1
ATOM 901 O O . PHE A 1 117 ? -2.607 3.414 -13.081 1.00 88.44 117 PHE A O 1
ATOM 908 N N . LYS A 1 118 ? -1.821 1.964 -14.618 1.00 92.25 118 LYS A N 1
ATOM 909 C CA . LYS A 1 118 ? -3.141 1.555 -15.139 1.00 92.25 118 LYS A CA 1
ATOM 910 C C . LYS A 1 118 ? -3.852 0.504 -14.281 1.00 92.25 118 LYS A C 1
ATOM 912 O O . LYS A 1 118 ? -5.049 0.296 -14.470 1.00 92.25 118 LYS A O 1
ATOM 917 N N . GLY A 1 119 ? -3.148 -0.100 -13.325 1.00 94.06 119 GLY A N 1
ATOM 918 C CA . GLY A 1 119 ? -3.679 -1.128 -12.435 1.00 94.06 119 GLY A CA 1
ATOM 919 C C . GLY A 1 119 ? -3.276 -2.548 -12.829 1.00 94.06 119 GLY A C 1
ATOM 920 O O . GLY A 1 119 ? -2.542 -2.774 -13.796 1.00 94.06 119 GLY A O 1
ATOM 921 N N . CYS A 1 120 ? -3.796 -3.500 -12.060 1.00 96.62 120 CYS A N 1
ATOM 922 C CA . CYS A 1 120 ? -3.561 -4.928 -12.224 1.00 96.62 120 CYS A CA 1
ATOM 923 C C . CYS A 1 120 ? -4.835 -5.670 -12.651 1.00 96.62 120 CYS A C 1
ATOM 925 O O . CYS A 1 120 ? -5.939 -5.350 -12.208 1.00 96.62 120 CYS A O 1
ATOM 927 N N . GLU A 1 121 ? -4.671 -6.709 -13.465 1.00 97.50 121 GLU A N 1
ATOM 928 C CA . GLU A 1 121 ? -5.668 -7.754 -13.675 1.00 97.50 121 GLU A CA 1
ATOM 929 C C . GLU A 1 121 ? -5.474 -8.824 -12.591 1.00 97.50 121 GLU A C 1
ATOM 931 O O . GLU A 1 121 ? -4.528 -9.615 -12.641 1.00 97.50 121 GLU A O 1
ATOM 936 N N . CYS A 1 122 ? -6.331 -8.794 -11.567 1.00 97.69 122 CYS A N 1
ATOM 937 C CA . CYS A 1 122 ? -6.224 -9.687 -10.414 1.00 97.69 122 CYS A CA 1
ATOM 938 C C . CYS A 1 122 ? -6.680 -11.107 -10.725 1.00 97.69 122 CYS A C 1
ATOM 940 O O . CYS A 1 122 ? -7.669 -11.311 -11.429 1.00 97.69 122 CYS A O 1
ATOM 942 N N . GLU A 1 123 ? -5.986 -12.079 -10.136 1.00 97.50 123 GLU A N 1
ATOM 943 C CA . GLU A 1 123 ? -6.423 -13.470 -10.159 1.00 97.50 123 GLU A CA 1
ATOM 944 C C . GLU A 1 123 ? -7.726 -13.671 -9.368 1.00 97.50 123 GLU A C 1
ATOM 946 O O . GLU A 1 123 ? -8.099 -12.878 -8.494 1.00 97.50 123 GLU A O 1
ATOM 951 N N . ASP A 1 124 ? -8.430 -14.765 -9.671 1.00 97.62 124 ASP A N 1
ATOM 952 C CA . ASP A 1 124 ? -9.692 -15.106 -9.020 1.00 97.62 124 ASP A CA 1
ATOM 953 C C . ASP A 1 124 ? -9.528 -15.177 -7.495 1.00 97.62 124 ASP A C 1
ATOM 955 O O . ASP A 1 124 ? -8.751 -15.966 -6.958 1.00 97.62 124 ASP A O 1
ATOM 959 N N . GLY A 1 125 ? -10.320 -14.376 -6.781 1.00 95.69 125 GLY A N 1
ATOM 960 C CA . GLY A 1 125 ? -10.287 -14.318 -5.320 1.00 95.69 125 GLY A CA 1
ATOM 961 C C . GLY A 1 125 ? -9.396 -13.220 -4.743 1.00 95.69 125 GLY A C 1
ATOM 962 O O . GLY A 1 125 ? -9.337 -13.116 -3.518 1.00 95.69 125 GLY A O 1
ATOM 963 N N . TYR A 1 126 ? -8.795 -12.368 -5.578 1.00 96.62 126 TYR A N 1
ATOM 964 C CA . TYR A 1 126 ? -8.036 -11.193 -5.150 1.00 96.62 126 TYR A CA 1
ATOM 965 C C . TYR A 1 126 ? -8.669 -9.877 -5.637 1.00 96.62 126 TYR A C 1
ATOM 967 O O . TYR A 1 126 ? -9.381 -9.827 -6.637 1.00 96.62 126 TYR A O 1
ATOM 975 N N . GLU A 1 127 ? -8.454 -8.799 -4.883 1.00 95.25 127 GLU A N 1
ATOM 976 C CA . GLU A 1 127 ? -8.912 -7.437 -5.161 1.00 95.25 127 GLU A CA 1
ATOM 977 C C . GLU A 1 127 ? -7.882 -6.407 -4.667 1.00 95.25 127 GLU A C 1
ATOM 979 O O . GLU A 1 127 ? -7.039 -6.705 -3.820 1.00 95.25 127 GLU A O 1
ATOM 984 N N . GLY A 1 128 ? -7.985 -5.169 -5.148 1.00 92.25 128 GLY A N 1
ATOM 985 C CA . GLY A 1 128 ? -7.117 -4.059 -4.743 1.00 92.25 128 GLY A CA 1
ATOM 986 C C . GLY A 1 128 ? -6.474 -3.363 -5.937 1.00 92.25 128 GLY A C 1
ATOM 987 O O . GLY A 1 128 ? -6.633 -3.811 -7.070 1.00 92.25 128 GLY A O 1
ATOM 988 N N . ASP A 1 129 ? -5.771 -2.259 -5.677 1.00 91.62 129 ASP A N 1
ATOM 989 C CA . ASP A 1 129 ? -5.051 -1.526 -6.729 1.00 91.62 129 ASP A CA 1
ATOM 990 C C . ASP A 1 129 ? -3.848 -2.371 -7.232 1.00 91.62 129 ASP A C 1
ATOM 992 O O . ASP A 1 129 ? -3.479 -2.278 -8.401 1.00 91.62 129 ASP A O 1
ATOM 996 N N . PHE A 1 130 ? -3.303 -3.255 -6.379 1.00 93.88 130 PHE A N 1
ATOM 997 C CA . PHE A 1 130 ? -2.145 -4.129 -6.624 1.00 93.88 130 PHE A CA 1
ATOM 998 C C . PHE A 1 130 ? -2.456 -5.634 -6.455 1.00 93.88 130 PHE A C 1
ATOM 1000 O O . PHE A 1 130 ? -1.542 -6.461 -6.324 1.00 93.88 130 PHE A O 1
ATOM 1007 N N . CYS A 1 131 ? -3.745 -5.996 -6.423 1.00 96.31 131 CYS A N 1
ATOM 1008 C CA . CYS A 1 131 ? -4.245 -7.349 -6.126 1.00 96.31 131 CYS A CA 1
ATOM 1009 C C . CYS A 1 131 ? -3.761 -7.896 -4.780 1.00 96.31 131 CYS A C 1
ATOM 1011 O O . CYS A 1 131 ? -3.446 -9.075 -4.625 1.00 96.31 131 CYS A O 1
ATOM 1013 N N . GLU A 1 132 ? -3.661 -7.007 -3.801 1.00 94.00 132 GLU A N 1
ATOM 1014 C CA . GLU A 1 132 ? -2.999 -7.276 -2.536 1.00 94.00 132 GLU A CA 1
ATOM 1015 C C . GLU A 1 132 ? -3.937 -7.822 -1.447 1.00 94.00 132 GLU A C 1
ATOM 1017 O O . GLU A 1 132 ? -3.493 -8.211 -0.365 1.00 94.00 132 GLU A O 1
ATOM 1022 N N . PHE A 1 133 ? -5.246 -7.847 -1.702 1.00 93.75 133 PHE A N 1
ATOM 1023 C CA . PHE A 1 133 ? -6.246 -8.298 -0.740 1.00 93.75 133 PHE A CA 1
ATOM 1024 C C . PHE A 1 133 ? -7.038 -9.476 -1.282 1.00 93.75 133 PHE A C 1
ATOM 1026 O O . PHE A 1 133 ? -7.381 -9.517 -2.454 1.00 93.75 133 PHE A O 1
ATOM 1033 N N . GLU A 1 134 ? -7.436 -10.393 -0.405 1.00 93.56 134 GLU A N 1
ATOM 1034 C CA . GLU A 1 134 ? -8.480 -11.353 -0.756 1.00 93.56 134 GLU A CA 1
ATOM 1035 C C . GLU A 1 134 ? -9.801 -10.617 -1.047 1.00 93.56 134 GLU A C 1
ATOM 1037 O O . GLU A 1 134 ? -10.164 -9.646 -0.365 1.00 93.56 134 GLU A O 1
ATOM 1042 N N . ALA A 1 135 ? -10.548 -11.110 -2.031 1.00 93.69 135 ALA A N 1
ATOM 1043 C CA . ALA A 1 135 ? -11.810 -10.545 -2.478 1.00 93.69 135 ALA A CA 1
ATOM 1044 C C . ALA A 1 135 ? -12.784 -10.345 -1.311 1.00 93.69 135 ALA A C 1
ATOM 1046 O O . ALA A 1 135 ? -12.991 -11.206 -0.451 1.00 93.69 135 ALA A O 1
ATOM 1047 N N . GLY A 1 136 ? -13.396 -9.165 -1.263 1.00 90.06 136 GLY A N 1
ATOM 1048 C CA . GLY A 1 136 ? -14.287 -8.774 -0.187 1.00 90.06 136 GLY A CA 1
ATOM 1049 C C . GLY A 1 136 ? -13.586 -8.386 1.113 1.00 90.06 136 GLY A C 1
ATOM 1050 O O . GLY A 1 136 ? -14.271 -7.842 1.978 1.00 90.06 136 GLY A O 1
ATOM 1051 N N . LYS A 1 137 ? -12.268 -8.563 1.262 1.00 89.50 137 LYS A N 1
ATOM 1052 C CA . LYS A 1 137 ? -11.547 -8.207 2.487 1.00 89.50 137 LYS A CA 1
ATOM 1053 C C . LYS A 1 137 ? -10.813 -6.883 2.415 1.00 89.50 137 LYS A C 1
ATOM 1055 O O . LYS A 1 137 ? -10.455 -6.444 3.493 1.00 89.50 137 LYS A O 1
ATOM 1060 N N . GLY A 1 138 ? -10.623 -6.227 1.268 1.00 85.69 138 GLY A N 1
ATOM 1061 C CA . GLY A 1 138 ? -9.743 -5.056 1.107 1.00 85.69 138 GLY A CA 1
ATOM 1062 C C . GLY A 1 138 ? -10.120 -3.779 1.879 1.00 85.69 138 GLY A C 1
ATOM 1063 O O . GLY A 1 138 ? -11.236 -3.629 2.389 1.00 85.69 138 GLY A O 1
ATOM 1064 N N . ILE A 1 139 ? -9.170 -2.837 1.975 1.00 82.81 139 ILE A N 1
ATOM 1065 C CA . ILE A 1 139 ? -9.369 -1.535 2.635 1.00 82.81 139 ILE A CA 1
ATOM 1066 C C . ILE A 1 139 ? -10.230 -0.646 1.740 1.00 82.81 139 ILE A C 1
ATOM 1068 O O . ILE A 1 139 ? -9.904 -0.386 0.587 1.00 82.81 139 ILE A O 1
ATOM 1072 N N . ILE A 1 140 ? -11.310 -0.104 2.294 1.00 81.50 140 ILE A N 1
ATOM 1073 C CA . ILE A 1 140 ? -12.156 0.839 1.569 1.00 81.50 140 ILE A CA 1
ATOM 1074 C C . ILE A 1 140 ? -11.607 2.243 1.833 1.00 81.50 140 ILE A C 1
ATOM 1076 O O . ILE A 1 140 ? -11.649 2.731 2.970 1.00 81.50 140 ILE A O 1
ATOM 1080 N N . LYS A 1 141 ? -11.104 2.913 0.786 1.00 82.19 141 LYS A N 1
ATOM 1081 C CA . LYS A 1 141 ? -10.935 4.374 0.790 1.00 82.19 141 LYS A CA 1
ATOM 1082 C C . LYS A 1 141 ? -12.320 4.946 1.074 1.00 82.19 141 LYS A C 1
ATOM 1084 O O . LYS A 1 141 ? -13.233 4.782 0.262 1.00 82.19 141 LYS A O 1
ATOM 1089 N N . LYS A 1 142 ? -12.521 5.582 2.236 1.00 80.31 142 LYS A N 1
ATOM 1090 C CA . LYS A 1 142 ? -13.757 6.333 2.451 1.00 80.31 142 LYS A CA 1
ATOM 1091 C C . LYS A 1 142 ? -13.743 7.379 1.362 1.00 80.31 142 LYS A C 1
ATOM 1093 O O . LYS A 1 142 ? -12.898 8.273 1.401 1.00 80.31 142 LYS A O 1
ATOM 1098 N N . ASN A 1 143 ? -14.653 7.262 0.397 1.00 74.31 143 ASN A N 1
ATOM 1099 C CA . ASN A 1 143 ? -14.926 8.363 -0.503 1.00 74.31 143 ASN A CA 1
ATOM 1100 C C . ASN A 1 143 ? -15.173 9.546 0.413 1.00 74.31 143 ASN A C 1
ATOM 1102 O O . ASN A 1 143 ? -16.162 9.552 1.156 1.00 74.31 143 ASN A O 1
ATOM 1106 N N . LYS A 1 144 ? -14.207 10.475 0.449 1.00 69.94 144 LYS A N 1
ATOM 1107 C CA . LYS A 1 144 ? -14.360 11.743 1.135 1.00 69.94 144 LYS A CA 1
ATOM 1108 C C . LYS A 1 144 ? -15.603 12.270 0.468 1.00 69.94 144 LYS A C 1
ATOM 1110 O O . LYS A 1 144 ? -15.553 12.593 -0.716 1.00 69.94 144 LYS A O 1
ATOM 1115 N N . LYS A 1 145 ? -16.752 12.172 1.152 1.00 63.09 145 LYS A N 1
ATOM 1116 C CA . LYS A 1 145 ? -17.987 12.749 0.649 1.00 63.09 145 LYS A CA 1
ATOM 1117 C C . LYS A 1 145 ? -17.547 14.167 0.410 1.00 63.09 145 LYS A C 1
ATOM 1119 O O . LYS A 1 145 ? -17.202 14.851 1.371 1.00 63.09 145 LYS A O 1
ATOM 1124 N N . ASN A 1 146 ? -17.398 14.535 -0.859 1.00 56.81 146 ASN A N 1
ATOM 1125 C CA . ASN A 1 146 ? -17.204 15.912 -1.221 1.00 56.81 146 ASN A CA 1
ATOM 1126 C C . ASN A 1 146 ? -18.418 16.532 -0.566 1.00 56.81 146 ASN A C 1
ATOM 1128 O O . ASN A 1 146 ? -19.543 16.235 -0.979 1.00 56.81 146 ASN A O 1
ATOM 1132 N N . THR A 1 147 ? -18.203 17.216 0.559 1.00 54.91 147 THR A N 1
ATOM 1133 C CA . THR A 1 147 ? -19.202 18.047 1.199 1.00 54.91 147 THR A CA 1
ATOM 1134 C C . THR A 1 147 ? -19.446 19.092 0.138 1.00 54.91 147 THR A C 1
ATOM 1136 O O . THR A 1 147 ?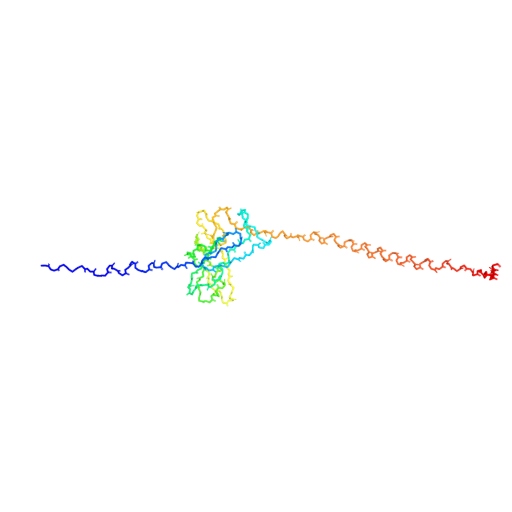 -18.735 20.086 0.026 1.00 54.91 147 THR A O 1
ATOM 1139 N N . SER A 1 148 ? -20.315 18.704 -0.793 1.00 50.22 148 SER A N 1
ATOM 1140 C CA . SER A 1 148 ? -20.712 19.443 -1.962 1.00 50.22 148 SER A CA 1
ATOM 1141 C C . SER A 1 148 ? -21.068 20.804 -1.414 1.00 50.22 148 SER A C 1
ATOM 1143 O O . SER A 1 148 ? -21.750 20.871 -0.389 1.00 50.22 148 SER A O 1
ATOM 1145 N N . GLY A 1 149 ? -20.556 21.867 -2.032 1.00 54.25 149 GLY A N 1
ATOM 1146 C CA . GLY A 1 149 ? -20.650 23.253 -1.565 1.00 54.25 149 GLY A CA 1
ATOM 1147 C C . GLY A 1 149 ? -22.071 23.795 -1.332 1.00 54.25 149 GLY A C 1
ATOM 1148 O O . GLY A 1 149 ? -22.248 25.001 -1.214 1.00 54.25 149 GLY A O 1
ATOM 1149 N N . ARG A 1 150 ? -23.085 22.933 -1.231 1.00 54.78 150 ARG A N 1
ATOM 1150 C CA . ARG A 1 150 ? -24.423 23.201 -0.711 1.00 54.78 150 ARG A CA 1
ATOM 1151 C C . ARG A 1 150 ? -24.429 23.763 0.709 1.00 54.78 150 ARG A C 1
ATOM 1153 O O . ARG A 1 150 ? -25.288 24.594 0.978 1.00 54.78 150 ARG A O 1
ATOM 1160 N N . ASP A 1 151 ? -23.474 23.417 1.570 1.00 53.66 151 ASP A N 1
ATOM 1161 C CA . ASP A 1 151 ? -23.434 23.997 2.925 1.00 53.66 151 ASP A CA 1
ATOM 1162 C C . ASP A 1 151 ? -22.898 25.441 2.940 1.00 53.66 151 ASP A C 1
ATOM 1164 O O . ASP A 1 151 ? -23.221 26.217 3.838 1.00 53.66 151 ASP A O 1
ATOM 1168 N N . PHE A 1 152 ? -22.184 25.872 1.892 1.00 55.56 152 PHE A N 1
ATOM 1169 C CA . PHE A 1 152 ? -21.806 27.281 1.723 1.00 55.56 152 PHE A CA 1
ATOM 1170 C C . PHE A 1 152 ? -22.934 28.146 1.142 1.00 55.56 152 PHE A C 1
ATOM 1172 O O . PHE A 1 152 ? -22.908 29.367 1.303 1.00 55.56 152 PHE A O 1
ATOM 1179 N N . ALA A 1 153 ? -23.963 27.547 0.530 1.00 59.16 153 ALA A N 1
ATOM 1180 C CA . ALA A 1 153 ? -25.086 28.299 -0.033 1.00 59.16 153 ALA A CA 1
ATOM 1181 C C . ALA A 1 153 ? -25.986 28.939 1.046 1.00 59.16 153 ALA A C 1
ATOM 1183 O O . ALA A 1 153 ? -26.658 29.931 0.772 1.00 59.16 153 ALA A O 1
ATOM 1184 N N . ILE A 1 154 ? -25.976 28.418 2.281 1.00 59.47 154 ILE A N 1
ATOM 1185 C CA . ILE A 1 154 ? -26.808 28.929 3.387 1.00 59.47 154 ILE A CA 1
ATOM 1186 C C . ILE A 1 154 ? -26.071 29.997 4.217 1.00 59.47 154 ILE A C 1
ATOM 1188 O O . ILE A 1 154 ? -26.708 30.868 4.808 1.00 59.47 154 ILE A O 1
ATOM 1192 N N . ALA A 1 155 ? -24.734 30.009 4.221 1.00 64.12 155 ALA A N 1
ATOM 1193 C CA . ALA A 1 155 ? -23.963 30.979 5.005 1.00 64.12 155 ALA A CA 1
ATOM 1194 C C . ALA A 1 155 ? -24.066 32.420 4.458 1.00 64.12 155 ALA A C 1
ATOM 1196 O O . ALA A 1 155 ? -24.154 33.377 5.228 1.00 64.12 155 ALA A O 1
ATOM 1197 N N . LEU A 1 156 ? -24.113 32.588 3.133 1.00 70.75 156 LEU A N 1
ATOM 1198 C CA . LEU A 1 156 ? -24.163 33.905 2.484 1.00 70.75 156 LEU A CA 1
ATOM 1199 C C . LEU A 1 156 ? -25.429 34.735 2.795 1.00 70.75 156 LEU A C 1
ATOM 1201 O O . LEU A 1 156 ? -25.278 35.914 3.132 1.00 70.75 156 LEU A O 1
ATOM 1205 N N . PRO A 1 157 ? -26.664 34.193 2.747 1.00 75.69 157 PRO A N 1
ATOM 1206 C CA . PRO A 1 157 ? -27.854 34.986 3.063 1.00 75.69 157 PRO A CA 1
ATOM 1207 C C . PRO A 1 157 ? -27.918 35.406 4.538 1.00 75.69 157 PRO A C 1
ATOM 1209 O O . PRO A 1 157 ? -28.365 36.514 4.831 1.00 75.69 157 PRO A O 1
ATOM 1212 N N . VAL A 1 158 ? -27.430 34.577 5.469 1.00 80.50 158 VAL A N 1
ATOM 1213 C CA . VAL A 1 158 ? -27.446 34.902 6.906 1.00 80.50 158 VAL A CA 1
ATOM 1214 C C . VAL A 1 158 ? -26.514 36.075 7.213 1.00 80.50 158 VAL A C 1
ATOM 1216 O O . VAL A 1 158 ? -26.923 37.019 7.888 1.00 80.50 158 VAL A O 1
ATOM 1219 N N . VAL A 1 159 ? -25.295 36.072 6.663 1.00 85.81 159 VAL A N 1
ATOM 1220 C CA . VAL A 1 159 ? -24.359 37.199 6.815 1.00 85.81 159 VAL A CA 1
ATOM 1221 C C . VAL A 1 159 ? -24.940 38.474 6.195 1.00 85.81 159 VAL A C 1
ATOM 1223 O O . VAL A 1 159 ? -24.884 39.536 6.816 1.00 85.81 159 VAL A O 1
ATOM 1226 N N . GLY A 1 160 ? -25.577 38.369 5.024 1.00 86.94 160 GLY A N 1
ATOM 1227 C CA . GLY A 1 160 ? -26.268 39.494 4.388 1.00 86.94 160 GLY A CA 1
ATOM 1228 C C . GLY A 1 160 ? -27.358 40.109 5.274 1.00 86.94 160 GLY A C 1
ATOM 1229 O O . GLY A 1 160 ? -27.388 41.327 5.457 1.00 86.94 160 GLY A O 1
ATOM 1230 N N . LEU A 1 161 ? -28.212 39.284 5.890 1.00 90.38 161 LEU A N 1
ATOM 1231 C CA . LEU A 1 161 ? -29.275 39.753 6.788 1.00 90.38 161 LEU A CA 1
ATOM 1232 C C . LEU A 1 161 ? -28.727 40.427 8.054 1.00 90.38 161 LEU A C 1
ATOM 1234 O O . LEU A 1 161 ? -29.275 41.444 8.482 1.00 90.38 161 LEU A O 1
ATOM 1238 N N . VAL A 1 162 ? -27.631 39.919 8.628 1.00 92.06 162 VAL A N 1
ATOM 1239 C CA . VAL A 1 162 ? -26.985 40.533 9.804 1.00 92.06 162 VAL A CA 1
ATOM 1240 C C . VAL A 1 162 ? -26.414 41.912 9.463 1.00 92.06 162 VAL A C 1
ATOM 1242 O O . VAL A 1 162 ? -26.619 42.862 10.221 1.00 92.06 162 VAL A O 1
ATOM 1245 N N . VAL A 1 163 ? -25.757 42.061 8.307 1.00 93.38 163 VAL A N 1
ATOM 1246 C CA . VAL A 1 163 ? -25.198 43.351 7.863 1.00 93.38 163 VAL A CA 1
ATOM 1247 C C . VAL A 1 163 ? -26.308 44.373 7.597 1.00 93.38 163 VAL A C 1
ATOM 1249 O O . VAL A 1 163 ? -26.221 45.511 8.065 1.00 93.38 163 VAL A O 1
ATOM 1252 N N . VAL A 1 164 ? -27.383 43.973 6.908 1.00 93.31 164 VAL A N 1
ATOM 1253 C CA . VAL A 1 164 ? -28.544 44.847 6.659 1.00 93.31 164 VAL A CA 1
ATOM 1254 C C . VAL A 1 164 ? -29.222 45.244 7.973 1.00 93.31 164 VAL A C 1
ATOM 1256 O O . VAL A 1 164 ? -29.527 46.422 8.174 1.00 93.31 164 VAL A O 1
ATOM 1259 N N . GLY A 1 165 ? -29.399 44.298 8.900 1.00 93.38 165 GLY A N 1
ATOM 1260 C CA . GLY A 1 165 ? -29.961 44.557 10.227 1.00 93.38 165 GLY A CA 1
ATOM 1261 C C . GLY A 1 165 ? -29.128 45.549 11.042 1.00 93.38 165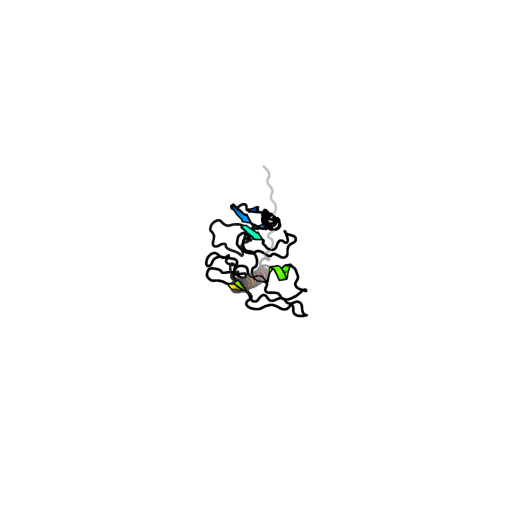 GLY A C 1
ATOM 1262 O O . GLY A 1 165 ? -29.674 46.508 11.595 1.00 93.38 165 GLY A O 1
ATOM 1263 N N . ALA A 1 166 ? -27.801 45.385 11.057 1.00 92.62 166 ALA A N 1
ATOM 1264 C CA . ALA A 1 166 ? -26.884 46.301 11.734 1.00 92.62 166 ALA A CA 1
ATOM 1265 C C . ALA A 1 166 ? -26.936 47.717 11.135 1.00 92.62 166 ALA A C 1
ATOM 1267 O O . ALA A 1 166 ? -26.980 48.706 11.872 1.00 92.62 166 ALA A O 1
ATOM 1268 N N . PHE A 1 167 ? -27.002 47.829 9.804 1.00 93.06 167 PHE A N 1
ATOM 1269 C CA . PHE A 1 167 ? -27.128 49.118 9.122 1.00 93.06 167 PHE A CA 1
ATOM 1270 C C . PHE A 1 167 ? -28.448 49.824 9.470 1.00 93.06 167 PHE A C 1
ATOM 1272 O O . PHE A 1 167 ? -28.457 51.019 9.784 1.00 93.06 167 PHE A O 1
ATOM 1279 N N . TYR A 1 168 ? -29.563 49.083 9.484 1.00 93.00 168 TYR A N 1
ATOM 1280 C CA . TYR A 1 168 ? -30.881 49.628 9.820 1.00 93.00 168 TYR A CA 1
ATOM 1281 C C . TYR A 1 168 ? -30.959 50.096 11.280 1.00 93.00 168 TYR A C 1
ATOM 1283 O O . TYR A 1 168 ? -31.497 51.171 11.566 1.00 93.00 168 TYR A O 1
ATOM 1291 N N . TRP A 1 169 ? -30.364 49.338 12.208 1.00 89.00 169 TRP A N 1
ATOM 1292 C CA . TRP A 1 169 ? -30.280 49.727 13.616 1.00 89.00 169 TRP A CA 1
ATOM 1293 C C . TRP A 1 169 ? -29.459 51.012 13.788 1.00 89.00 169 TRP A C 1
ATOM 1295 O O . TRP A 1 169 ? -29.916 51.963 14.429 1.00 89.00 169 TRP A O 1
ATOM 1305 N N . ASN A 1 170 ? -28.283 51.098 13.160 1.00 88.50 170 ASN A N 1
ATOM 1306 C CA . ASN A 1 170 ? -27.414 52.264 13.306 1.00 88.50 170 ASN A CA 1
ATOM 1307 C C . ASN A 1 170 ? -28.073 53.549 12.761 1.00 88.50 170 ASN A C 1
ATOM 1309 O O . ASN A 1 170 ? -27.973 54.617 13.371 1.00 88.50 170 ASN A O 1
ATOM 1313 N N . LYS A 1 171 ? -28.844 53.439 11.666 1.00 87.56 171 LYS A N 1
ATOM 1314 C CA . LYS A 1 171 ? -29.643 54.553 11.127 1.00 87.56 171 LYS A CA 1
ATOM 1315 C C . LYS A 1 171 ? -30.734 55.012 12.103 1.00 87.56 171 LYS A C 1
ATOM 1317 O O . LYS A 1 171 ? -30.911 56.216 12.285 1.00 87.56 171 LYS A O 1
ATOM 1322 N N . ARG A 1 172 ? -31.433 54.084 12.772 1.00 84.00 172 ARG A N 1
ATOM 1323 C CA . ARG A 1 172 ? -32.491 54.416 13.746 1.00 84.00 172 ARG A CA 1
ATOM 1324 C C . ARG A 1 172 ? -31.947 55.148 14.977 1.00 84.00 172 ARG A C 1
ATOM 1326 O O . ARG A 1 172 ? -32.592 56.079 15.449 1.00 84.00 172 ARG A O 1
ATOM 1333 N N . ARG A 1 173 ? -30.749 54.792 15.463 1.00 79.94 173 ARG A N 1
ATOM 1334 C CA . ARG A 1 173 ? -30.119 55.465 16.618 1.00 79.94 173 ARG A CA 1
ATOM 1335 C C . ARG A 1 173 ? -29.853 56.952 16.369 1.00 79.94 173 ARG A C 1
ATOM 1337 O O . ARG A 1 173 ? -30.112 57.759 17.255 1.00 79.94 173 ARG A O 1
ATOM 1344 N N . LYS A 1 174 ? -29.411 57.328 15.164 1.00 72.38 174 LYS A N 1
ATOM 1345 C CA . LYS A 1 174 ? -29.162 58.743 14.827 1.00 72.38 174 LYS A CA 1
ATOM 1346 C C . LYS A 1 174 ? -30.430 59.601 14.850 1.00 72.38 174 LYS A C 1
ATOM 1348 O O . LYS A 1 174 ? -30.345 60.767 15.207 1.00 72.38 174 LYS A O 1
ATOM 1353 N N . SER A 1 175 ? -31.596 59.031 14.544 1.00 65.19 175 SER A N 1
ATOM 1354 C CA . SER A 1 175 ? -32.864 59.775 14.569 1.00 65.19 175 SER A CA 1
ATOM 1355 C C . SER A 1 175 ? -33.414 60.012 15.979 1.00 65.19 175 SER A C 1
ATOM 1357 O O . SER A 1 175 ? -34.253 60.888 16.149 1.00 65.19 175 SER A O 1
ATOM 1359 N N . SER A 1 176 ? -32.976 59.243 16.983 1.00 61.94 176 SER A N 1
ATOM 1360 C CA . SER A 1 176 ? -33.480 59.377 18.358 1.00 61.94 176 SER A CA 1
ATOM 1361 C C . SER A 1 176 ? -3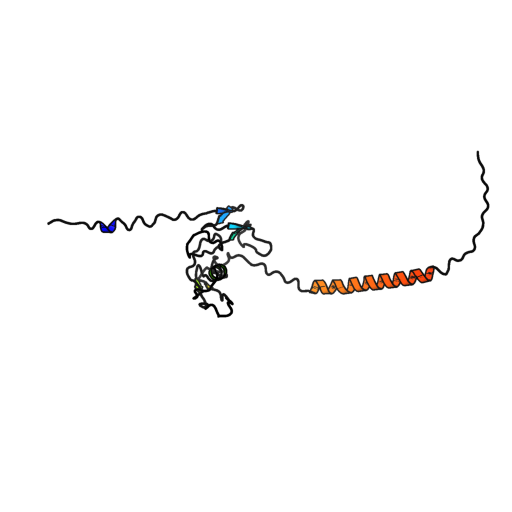2.739 60.439 19.173 1.00 61.94 176 SER A C 1
ATOM 1363 O O . SER A 1 176 ? -33.244 60.862 20.203 1.00 61.94 176 SER A O 1
ATOM 1365 N N . SER A 1 177 ? -31.562 60.890 18.725 1.00 57.81 177 SER A N 1
ATOM 1366 C CA . SER A 1 177 ? -30.726 61.835 19.479 1.00 57.81 177 SER A CA 1
ATOM 1367 C C . SER A 1 177 ? -31.177 63.299 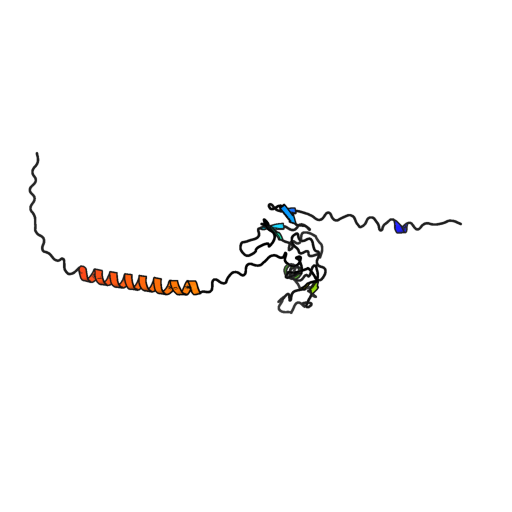19.373 1.00 57.81 177 SER A C 1
ATOM 1369 O O . SER A 1 177 ? -30.537 64.161 19.966 1.00 57.81 177 SER A O 1
ATOM 1371 N N . GLN A 1 178 ? -32.230 63.602 18.608 1.00 57.25 178 GLN A N 1
ATOM 1372 C CA . GLN A 1 178 ? -32.634 64.983 18.319 1.00 57.25 178 GLN A CA 1
ATOM 1373 C C . GLN A 1 178 ? -33.905 65.438 19.058 1.00 57.25 178 GLN A C 1
ATOM 1375 O O . GLN A 1 178 ? -34.312 66.579 18.876 1.00 57.25 178 GLN A O 1
ATOM 1380 N N . ASN A 1 179 ? -34.502 64.587 19.908 1.00 57.44 179 ASN A N 1
ATOM 1381 C CA . ASN A 1 179 ? -35.749 64.905 20.623 1.00 57.44 179 ASN A CA 1
ATOM 1382 C C . ASN A 1 179 ? -35.606 65.111 22.145 1.00 57.44 179 ASN A C 1
ATOM 1384 O O . ASN A 1 179 ? -36.590 65.484 22.772 1.00 57.44 179 ASN A O 1
ATOM 1388 N N . ASP A 1 180 ? -34.416 64.946 22.734 1.00 58.03 180 ASP A N 1
ATOM 1389 C CA . ASP A 1 180 ? -34.197 65.110 24.187 1.00 58.03 180 ASP A CA 1
ATOM 1390 C C . ASP A 1 180 ? -33.460 66.413 24.544 1.00 58.03 180 ASP A C 1
ATOM 1392 O O . ASP A 1 180 ? -32.549 66.441 25.367 1.00 58.03 180 ASP A O 1
ATOM 1396 N N . SER A 1 181 ? -33.858 67.535 23.945 1.00 61.53 181 SER A N 1
ATOM 1397 C CA . SER A 1 181 ? -33.547 68.857 24.503 1.00 61.53 181 SER A CA 1
ATOM 1398 C C . SER A 1 181 ? -34.694 69.296 25.413 1.00 61.53 181 SER A C 1
ATOM 1400 O O . SER A 1 181 ? -35.473 70.182 25.063 1.00 61.53 181 SER A O 1
ATOM 1402 N N . SER A 1 182 ? -34.820 68.632 26.564 1.00 63.25 182 SER A N 1
ATOM 1403 C CA . SER A 1 182 ? -35.661 69.101 27.668 1.00 63.25 182 SER A CA 1
ATOM 1404 C C . SER A 1 182 ? -34.837 70.053 28.552 1.00 63.25 182 SER A C 1
ATOM 1406 O O . SER A 1 182 ? -33.693 69.726 28.878 1.00 63.25 182 SER A O 1
ATOM 1408 N N . PRO A 1 183 ? -35.352 71.247 28.899 1.00 63.56 183 PRO A N 1
ATOM 1409 C CA . PRO A 1 183 ? -34.605 72.257 29.643 1.00 63.56 183 PRO A CA 1
ATOM 1410 C C . PRO A 1 183 ? -34.304 71.799 31.076 1.00 63.56 183 PRO A C 1
ATOM 1412 O O . PRO A 1 183 ? -35.162 71.255 31.768 1.00 63.56 183 PRO A O 1
ATOM 1415 N N . ALA A 1 184 ? -33.064 72.041 31.506 1.00 62.25 184 ALA A N 1
ATOM 1416 C CA . ALA A 1 184 ? -32.571 71.736 32.841 1.00 62.25 184 ALA A CA 1
ATOM 1417 C C . ALA A 1 184 ? -33.425 72.429 33.916 1.00 62.25 184 ALA A C 1
ATOM 1419 O O . ALA A 1 184 ? -33.484 73.657 33.978 1.00 62.25 184 ALA A O 1
ATOM 1420 N N . VAL A 1 185 ? -34.071 71.632 34.768 1.00 66.69 185 VAL A N 1
ATOM 1421 C CA . VAL A 1 185 ? -34.648 72.104 36.027 1.00 66.69 185 VAL A CA 1
ATOM 1422 C C . VAL A 1 185 ? -33.531 72.078 37.060 1.00 66.69 185 VAL A C 1
ATOM 1424 O O . VAL A 1 185 ? -33.073 71.020 37.486 1.00 66.69 185 VAL A O 1
ATOM 1427 N N . GLU A 1 186 ? -33.065 73.267 37.413 1.00 68.06 186 GLU A N 1
ATOM 1428 C CA . GLU A 1 186 ? -32.126 73.521 38.497 1.00 68.06 186 GLU A CA 1
ATOM 1429 C C . GLU A 1 186 ? -32.825 73.212 39.832 1.00 68.06 186 GLU A C 1
ATOM 1431 O O . GLU A 1 186 ? -33.678 73.974 40.290 1.00 68.06 186 GLU A O 1
ATOM 1436 N N . MET A 1 187 ? -32.522 72.059 40.438 1.00 66.44 187 MET A N 1
ATOM 1437 C CA . MET A 1 187 ? -32.982 71.734 41.789 1.00 66.44 187 MET A CA 1
ATOM 1438 C C . MET A 1 187 ? -31.887 72.045 42.799 1.00 66.44 187 MET A C 1
ATOM 1440 O O . MET A 1 187 ? -30.818 71.437 42.801 1.00 66.44 187 MET A O 1
ATOM 1444 N N . LYS A 1 188 ? -32.209 73.032 43.635 1.00 65.50 188 LYS A N 1
ATOM 1445 C CA . LYS A 1 188 ? -31.429 73.508 44.766 1.00 65.50 188 LYS A CA 1
ATOM 1446 C C . LYS A 1 188 ? -31.199 72.419 45.811 1.00 65.50 188 LYS A C 1
ATOM 1448 O O . LYS A 1 188 ? -32.086 71.646 46.157 1.00 65.50 188 LYS A O 1
ATOM 1453 N N . GLU A 1 189 ? -29.972 72.471 46.296 1.00 70.75 189 GLU A N 1
ATOM 1454 C CA . GLU A 1 189 ? -29.390 71.890 47.493 1.00 70.75 189 GLU A CA 1
ATOM 1455 C C . GLU A 1 189 ? -30.153 72.293 48.761 1.00 70.75 189 GLU A C 1
ATOM 1457 O O . GLU A 1 189 ? -30.237 73.479 49.067 1.00 70.75 189 GLU A O 1
ATOM 1462 N N . GLU A 1 190 ? -30.637 71.309 49.520 1.00 67.19 190 GLU A N 1
ATOM 1463 C CA . GLU A 1 190 ? -30.795 71.432 50.970 1.00 67.19 190 GLU A CA 1
ATOM 1464 C C . GLU A 1 190 ? -30.279 70.143 51.620 1.00 67.19 190 GLU A C 1
ATOM 1466 O O . GLU A 1 190 ? -30.820 69.049 51.446 1.00 67.19 190 GLU A O 1
ATOM 1471 N N . ALA A 1 191 ? -29.149 70.293 52.305 1.00 62.53 191 ALA A N 1
ATOM 1472 C CA . ALA A 1 191 ? -28.579 69.319 53.213 1.00 62.53 191 ALA A CA 1
ATOM 1473 C C . ALA A 1 191 ? -29.257 69.463 54.578 1.00 62.53 191 ALA A C 1
ATOM 1475 O O . ALA A 1 191 ? -29.368 70.578 55.083 1.00 62.53 191 ALA A O 1
ATOM 1476 N N . GLU A 1 192 ? -29.603 68.348 55.220 1.00 62.09 192 GLU A N 1
ATOM 1477 C CA . GLU A 1 192 ? -29.775 68.344 56.670 1.00 62.09 192 GLU A CA 1
ATOM 1478 C C . GLU A 1 192 ? -29.160 67.087 57.292 1.00 62.09 192 GLU A C 1
ATOM 1480 O O . GLU A 1 192 ? -29.321 65.957 56.823 1.00 62.09 192 GLU A O 1
ATOM 1485 N N . ILE A 1 193 ? -28.364 67.364 58.319 1.00 58.09 193 ILE A N 1
ATOM 1486 C CA . ILE A 1 193 ? -27.542 66.487 59.140 1.00 58.09 193 ILE A CA 1
ATOM 1487 C C . ILE A 1 193 ? -28.275 66.349 60.479 1.00 58.09 193 ILE A C 1
ATOM 1489 O O . ILE A 1 193 ? -28.587 67.373 61.073 1.00 58.09 193 ILE A O 1
ATOM 1493 N N . ILE A 1 194 ? -28.470 65.091 60.900 1.00 57.78 194 ILE A N 1
ATOM 1494 C CA . ILE A 1 194 ? -28.564 64.537 62.276 1.00 57.78 194 ILE A CA 1
ATOM 1495 C C . ILE A 1 194 ? -29.435 65.291 63.291 1.00 57.78 194 ILE A C 1
ATOM 1497 O O . ILE A 1 194 ? -28.998 66.343 63.801 1.00 57.78 194 ILE A O 1
#